Protein AF-A0AAU9UQ43-F1 (afdb_monomer_lite)

Sequence (336 aa):
MCRGVSAARCWRRAAARALAARWARRDDHSLRALTRIVAEDAGTQMDWLTTVLKTDQPLAELVRLYTDLLLSLDPSPTKIVTANFKMCQTAEEGITMLMDLKTDFDEFIDCMRNVIEAPRPNKDEVPLSALRELGRAAGAPLRALLPKYTDLQTTLFLSYLEEPQVKQEDLLEQSRALLAVAERSEGWLSAARGRGERIAGVAVHPFYDPSVEAFTSAVLNLITSHTRRIESQFLSSVSAGRSAGVLSDSFPAALVLEHATAVLLDTLAGQRAWGEEPKPDNPLLDLKTILLDAEMRQVPRTSPPSVAGLRRARDVLKTLARSILRNPIDVQLGKF

Foldseek 3Di:
DDPLVVVLVVVLVVVLVVLLVVQVPDPDNALLVSLVSLLVCLVVQLCCVCPPSVPPASLQSSLVSLLVSQVPHVVHNLVVLVVVLVVDPALVSNLVSLLVLQVSLVSSLVSSVCSQPPDDPDPRDHPQVSLLSSLQSSCVNSLVCLLVLLVSLLVVLVVLCVPVQCVDPQLLSNLVSLLVNLVCVLVSLVVSVVSQCSNQNVLSCLRSVNSVLSSLLVSLVSLVVSLVVLLVVLVVCVVVVHLQAPPHSSQSSLVSSLVSLVSNLVSLVVVPVDDDDDDDPHSSPRSNSNNDDPVSSPDDPDDRPSSVSSVVSSVSSVVSNVCSHCRNVVSVVVVD

Organism: Euphydryas editha (NCBI:txid104508)

pLDDT: mean 86.78, std 10.18, range [41.41, 96.44]

Secondary structure (DSSP, 8-state):
--HHHHHHHHHHHHHHHHHHHHHTT-S---HHHHHHHHHHHHHHHHHIIIIIS--S-HHHHHHHHHHHHHHH-SS-HHHHHHHHHTT--SHHHHHHHHHHHHHHHHHHHHHHHHHHHS--SS-----HHHHHHHHHHHTHHHHHHHHHHHHHHHHHHHHTT--GGGS-SSHHHHHHHHHHHHHHHHHHHHHHHHHHHHHHGGGGHHHHHHHHHHHHHHHHHHHHHHHHHHHHHHHHHHHTT---STTSTHHHHHHHHHHHHHHHHHHHHHGGG--PPPPPSSTTS-HHHHHS-TTGGG---PPPHHHHHHHHHHHHHHHHHHHHHHHHHHHHHTT-

Structure (mmCIF, N/CA/C/O backbone):
data_AF-A0AAU9UQ43-F1
#
_entry.id   AF-A0AAU9UQ43-F1
#
loop_
_atom_site.group_PDB
_atom_site.id
_atom_site.type_symbol
_atom_site.label_atom_id
_atom_site.label_alt_id
_atom_site.label_comp_id
_atom_site.label_asym_id
_atom_site.label_entity_id
_atom_site.label_seq_id
_atom_site.pdbx_PDB_ins_code
_atom_site.Cartn_x
_atom_site.Cartn_y
_atom_site.Cartn_z
_atom_site.occupancy
_atom_site.B_iso_or_equiv
_atom_site.auth_seq_id
_atom_site.auth_comp_id
_atom_site.auth_asym_id
_atom_site.auth_atom_id
_atom_site.pdbx_PDB_model_num
ATOM 1 N N . MET A 1 1 ? 42.344 -5.081 -27.384 1.00 41.41 1 MET A N 1
ATOM 2 C CA . MET A 1 1 ? 41.433 -3.926 -27.203 1.00 41.41 1 MET A CA 1
ATOM 3 C C . MET A 1 1 ? 40.445 -3.902 -28.366 1.00 41.41 1 MET A C 1
ATOM 5 O O . MET A 1 1 ? 40.834 -3.576 -29.480 1.00 41.41 1 MET A O 1
ATOM 9 N N . CYS A 1 2 ? 39.209 -4.355 -28.149 1.00 47.62 2 CYS A N 1
ATOM 10 C CA . CYS A 1 2 ? 38.242 -4.605 -29.224 1.00 47.62 2 CYS A CA 1
ATOM 11 C C . CYS A 1 2 ? 37.572 -3.307 -29.703 1.00 47.62 2 CYS A C 1
ATOM 13 O O . CYS A 1 2 ? 36.888 -2.638 -28.929 1.00 47.62 2 CYS A O 1
ATOM 15 N N . ARG A 1 3 ? 37.726 -2.970 -30.992 1.00 55.78 3 ARG A N 1
ATOM 16 C CA . ARG A 1 3 ? 37.118 -1.786 -31.636 1.00 55.78 3 ARG A CA 1
ATOM 17 C C . ARG A 1 3 ? 35.582 -1.742 -31.498 1.00 55.78 3 ARG A C 1
ATOM 19 O O . ARG A 1 3 ? 35.022 -0.654 -31.397 1.00 55.78 3 ARG A O 1
ATOM 26 N N . GLY A 1 4 ? 34.923 -2.901 -31.392 1.00 61.25 4 GLY A N 1
ATOM 27 C CA . GLY A 1 4 ? 33.470 -3.015 -31.193 1.00 61.25 4 GLY A CA 1
ATOM 28 C C . GLY A 1 4 ? 32.958 -2.422 -29.872 1.00 61.25 4 GLY A C 1
ATOM 29 O O . GLY A 1 4 ? 31.923 -1.764 -29.858 1.00 61.25 4 GLY A O 1
ATOM 30 N N . VAL A 1 5 ? 33.727 -2.529 -28.780 1.00 68.12 5 VAL A N 1
ATOM 31 C CA . VAL A 1 5 ? 33.333 -1.981 -27.463 1.00 68.12 5 VAL A CA 1
ATOM 32 C C . VAL A 1 5 ? 33.282 -0.451 -27.491 1.00 68.12 5 VAL A C 1
ATOM 34 O O . VAL A 1 5 ? 32.435 0.169 -26.847 1.00 68.12 5 VAL A O 1
ATOM 37 N N . SER A 1 6 ? 34.174 0.177 -28.263 1.00 76.06 6 SER A N 1
ATOM 38 C CA . SER A 1 6 ? 34.178 1.632 -28.417 1.00 76.06 6 SER A CA 1
ATOM 39 C C . SER A 1 6 ? 33.011 2.120 -29.278 1.00 76.06 6 SER A C 1
ATOM 41 O O . SER A 1 6 ? 32.422 3.150 -28.954 1.00 76.06 6 SER A O 1
ATOM 43 N N . ALA A 1 7 ? 32.663 1.394 -30.345 1.00 80.50 7 ALA A N 1
ATOM 44 C CA . ALA A 1 7 ? 31.542 1.735 -31.220 1.00 80.50 7 ALA A CA 1
ATOM 45 C C . ALA A 1 7 ? 30.186 1.592 -30.506 1.00 80.50 7 ALA A C 1
ATOM 47 O O . ALA A 1 7 ? 29.386 2.528 -30.539 1.00 80.50 7 ALA A O 1
ATOM 48 N N . ALA A 1 8 ? 29.970 0.492 -29.775 1.00 81.38 8 ALA A N 1
ATOM 49 C CA . ALA A 1 8 ? 28.756 0.274 -28.983 1.00 81.38 8 ALA A CA 1
ATOM 50 C C . ALA A 1 8 ? 28.558 1.363 -27.913 1.00 81.38 8 ALA A C 1
ATOM 52 O O . ALA A 1 8 ? 27.465 1.901 -27.750 1.00 81.38 8 ALA A O 1
ATOM 53 N N . ARG A 1 9 ? 29.637 1.781 -27.236 1.00 83.38 9 ARG A N 1
ATOM 54 C CA . ARG A 1 9 ? 29.584 2.876 -26.253 1.00 83.38 9 ARG A CA 1
ATOM 55 C C . ARG A 1 9 ? 29.213 4.219 -26.889 1.00 83.38 9 ARG A C 1
ATOM 57 O O . ARG A 1 9 ? 28.442 4.977 -26.301 1.00 83.38 9 ARG A O 1
ATOM 64 N N . CYS A 1 10 ? 29.767 4.538 -28.059 1.00 85.88 10 CYS A N 1
ATOM 65 C CA . CYS A 1 10 ? 29.429 5.763 -28.787 1.00 85.88 10 CYS A CA 1
ATOM 66 C C . CYS A 1 10 ? 27.970 5.756 -29.250 1.00 85.88 10 CYS A C 1
ATOM 68 O O . CYS A 1 10 ? 27.270 6.748 -29.047 1.00 85.88 10 CYS A O 1
ATOM 70 N N . TRP A 1 11 ? 27.503 4.628 -29.792 1.00 91.50 11 TRP A N 1
ATOM 71 C CA . TRP A 1 11 ? 26.102 4.430 -30.151 1.00 91.50 11 TRP A CA 1
ATOM 72 C C . TRP A 1 11 ? 25.180 4.633 -28.955 1.00 91.50 11 TRP A C 1
ATOM 74 O O . TRP A 1 11 ? 24.261 5.441 -29.039 1.00 91.50 11 TRP A O 1
ATOM 84 N N . ARG A 1 12 ? 25.474 3.998 -27.814 1.00 88.19 12 ARG A N 1
ATOM 85 C CA . ARG A 1 12 ? 24.635 4.097 -26.616 1.00 88.19 12 ARG A CA 1
ATOM 86 C C . ARG A 1 12 ? 24.477 5.541 -26.150 1.00 88.19 12 ARG A C 1
ATOM 88 O O . ARG A 1 12 ? 23.371 5.984 -25.877 1.00 88.19 12 ARG A O 1
ATOM 95 N N . ARG A 1 13 ? 25.570 6.313 -26.126 1.00 86.94 13 ARG A N 1
ATOM 96 C CA . ARG A 1 13 ? 25.521 7.746 -25.779 1.00 86.94 13 ARG A CA 1
ATOM 97 C C . ARG A 1 13 ? 24.700 8.559 -26.779 1.00 86.94 13 ARG A C 1
ATOM 99 O O . ARG A 1 13 ? 23.993 9.473 -26.367 1.00 86.94 13 ARG A O 1
ATOM 106 N N . ALA A 1 14 ? 24.825 8.275 -28.074 1.00 88.31 14 ALA A N 1
ATOM 107 C CA . ALA A 1 14 ? 24.076 8.977 -29.112 1.00 88.31 14 ALA A CA 1
ATOM 108 C C . ALA A 1 14 ? 22.576 8.652 -29.036 1.00 88.31 14 ALA A C 1
ATOM 110 O O . ALA A 1 14 ? 21.758 9.570 -29.016 1.00 88.31 14 ALA A O 1
ATOM 111 N N . ALA A 1 15 ? 22.230 7.369 -28.907 1.00 89.88 15 ALA A N 1
ATOM 112 C CA . ALA A 1 15 ? 20.861 6.896 -28.742 1.00 89.88 15 ALA A CA 1
ATOM 113 C C . ALA A 1 15 ? 20.226 7.457 -27.459 1.00 89.88 15 ALA A C 1
ATOM 115 O O . ALA A 1 15 ? 19.148 8.040 -27.521 1.00 89.88 15 ALA A O 1
ATOM 116 N N . ALA A 1 16 ? 20.928 7.395 -26.321 1.00 89.12 16 ALA A N 1
ATOM 117 C CA . ALA A 1 16 ? 20.446 7.954 -25.057 1.00 89.12 16 ALA A CA 1
ATOM 118 C C . ALA A 1 16 ? 20.186 9.462 -25.164 1.00 89.12 16 ALA A C 1
ATOM 120 O O . ALA A 1 16 ? 19.147 9.938 -24.720 1.00 89.12 16 ALA A O 1
ATOM 121 N N . ARG A 1 17 ? 21.083 10.222 -25.810 1.00 89.19 17 ARG A N 1
ATOM 122 C CA . ARG A 1 17 ? 20.880 11.663 -26.046 1.00 89.19 17 ARG A CA 1
ATOM 123 C C . ARG A 1 17 ? 19.684 11.949 -26.946 1.00 89.19 17 ARG A C 1
ATOM 125 O O . ARG A 1 17 ? 18.957 12.898 -26.676 1.00 89.19 17 ARG A O 1
ATOM 132 N N . ALA A 1 18 ? 19.477 11.160 -27.998 1.00 90.38 18 ALA A N 1
ATOM 133 C CA . ALA A 1 18 ? 18.327 11.323 -28.883 1.00 90.38 18 ALA A CA 1
ATOM 134 C C . ALA A 1 18 ? 17.009 11.072 -28.133 1.00 90.38 18 ALA A C 1
ATOM 136 O O . ALA A 1 18 ? 16.095 11.895 -28.208 1.00 90.38 18 ALA A O 1
ATOM 137 N N . LEU A 1 19 ? 16.944 9.991 -27.350 1.00 92.19 19 LEU A N 1
ATOM 138 C CA . LEU A 1 19 ? 15.793 9.655 -26.509 1.00 92.19 19 LEU A CA 1
ATOM 139 C C . LEU A 1 19 ? 15.553 10.723 -25.428 1.00 92.19 19 LEU A C 1
ATOM 141 O O . LEU A 1 19 ? 14.429 11.193 -25.275 1.00 92.19 19 LEU A O 1
ATOM 145 N N . ALA A 1 20 ? 16.602 11.187 -24.745 1.00 89.94 20 ALA A N 1
ATOM 146 C CA . ALA A 1 20 ? 16.509 12.250 -23.742 1.00 89.94 20 ALA A CA 1
ATOM 147 C C . ALA A 1 20 ? 16.058 13.593 -24.349 1.00 89.94 20 ALA A C 1
ATOM 149 O O . ALA A 1 20 ? 15.251 14.304 -23.760 1.00 89.94 20 ALA A O 1
ATOM 150 N N . ALA A 1 21 ? 16.510 13.932 -25.559 1.00 89.88 21 ALA A N 1
ATOM 151 C CA . ALA A 1 21 ? 16.052 15.130 -26.264 1.00 89.88 21 ALA A CA 1
ATOM 152 C C . ALA A 1 21 ? 14.596 15.015 -26.748 1.00 89.88 21 ALA A C 1
ATOM 154 O O . ALA A 1 21 ? 13.918 16.028 -26.916 1.00 89.88 21 ALA A O 1
ATOM 155 N N . ARG A 1 22 ? 14.101 13.801 -27.023 1.00 90.62 22 ARG A N 1
ATOM 156 C CA . ARG A 1 22 ? 12.670 13.559 -27.277 1.00 90.62 22 ARG A CA 1
ATOM 157 C C . ARG A 1 22 ? 11.862 13.710 -25.990 1.00 90.62 22 ARG A C 1
ATOM 159 O O . ARG A 1 22 ? 10.832 14.368 -26.028 1.00 90.62 22 ARG A O 1
ATOM 166 N N . TRP A 1 23 ? 12.358 13.169 -24.878 1.00 89.69 23 TRP A N 1
ATOM 167 C CA . TRP A 1 23 ? 11.763 13.327 -23.549 1.00 89.69 23 TRP A CA 1
ATOM 168 C C . TRP A 1 23 ? 11.606 14.799 -23.163 1.00 89.69 23 TRP A C 1
ATOM 170 O O . TRP A 1 23 ? 10.491 15.240 -22.928 1.00 89.69 23 TRP A O 1
ATOM 180 N N . ALA A 1 24 ? 12.689 15.578 -23.220 1.00 87.88 24 ALA A N 1
ATOM 181 C CA . ALA A 1 24 ? 12.692 16.989 -22.826 1.00 87.88 24 ALA A CA 1
ATOM 182 C C . ALA A 1 24 ? 11.786 17.898 -23.682 1.00 87.88 24 ALA A C 1
ATOM 184 O O . ALA A 1 24 ? 11.512 19.030 -23.297 1.00 87.88 24 ALA A O 1
ATOM 185 N N . ARG A 1 25 ? 11.358 17.437 -24.865 1.00 88.38 25 ARG A N 1
ATOM 186 C CA . ARG A 1 25 ? 10.455 18.173 -25.765 1.00 88.38 25 ARG A CA 1
ATOM 187 C C . ARG A 1 25 ? 8.984 17.808 -25.583 1.00 88.38 25 ARG A C 1
ATOM 189 O O . ARG A 1 25 ? 8.153 18.383 -26.278 1.00 88.38 25 ARG A O 1
ATOM 196 N N . ARG A 1 26 ? 8.654 16.831 -24.734 1.00 85.38 26 ARG A N 1
ATOM 197 C CA . ARG A 1 26 ? 7.258 16.461 -24.488 1.00 85.38 26 ARG A CA 1
ATOM 198 C C . ARG A 1 26 ? 6.601 17.428 -23.517 1.00 85.38 26 ARG A C 1
ATOM 200 O O . ARG A 1 26 ? 7.237 17.923 -22.599 1.00 85.38 26 ARG A O 1
ATOM 207 N N . ASP A 1 27 ? 5.296 17.597 -23.681 1.00 80.81 27 ASP A N 1
ATOM 208 C CA . ASP A 1 27 ? 4.474 18.332 -22.719 1.00 80.81 27 ASP A CA 1
ATOM 209 C C . ASP A 1 27 ? 4.124 17.461 -21.496 1.00 80.81 27 ASP A C 1
ATOM 211 O O . ASP A 1 27 ? 4.077 17.952 -20.371 1.00 80.81 27 ASP A O 1
ATOM 215 N N . ASP A 1 28 ? 3.948 16.148 -21.702 1.00 83.38 28 ASP A N 1
ATOM 216 C CA . ASP A 1 28 ? 3.692 15.161 -20.642 1.00 83.38 28 ASP A CA 1
ATOM 217 C C . ASP A 1 28 ? 4.927 14.298 -20.353 1.00 83.38 28 ASP A C 1
ATOM 219 O O . ASP A 1 28 ? 5.482 13.656 -21.253 1.00 83.38 28 ASP A O 1
ATOM 223 N N . HIS A 1 29 ? 5.304 14.257 -19.075 1.00 83.75 29 HIS A N 1
ATOM 224 C CA . HIS A 1 29 ? 6.481 13.571 -18.559 1.00 83.75 29 HIS A CA 1
ATOM 225 C C . HIS A 1 29 ? 6.084 12.439 -17.592 1.00 83.75 29 HIS A C 1
ATOM 227 O O . HIS A 1 29 ? 6.420 12.450 -16.406 1.00 83.75 29 HIS A O 1
ATOM 233 N N . SER A 1 30 ? 5.374 11.441 -18.120 1.00 85.62 30 SER A N 1
ATOM 234 C CA . SER A 1 30 ? 4.978 10.208 -17.425 1.00 85.62 30 SER A CA 1
ATOM 235 C C . SER A 1 30 ? 5.854 9.009 -17.821 1.00 85.62 30 SER A C 1
ATOM 237 O O . SER A 1 30 ? 6.461 8.983 -18.897 1.00 85.62 30 SER A O 1
ATOM 239 N N . LEU A 1 31 ? 5.914 7.971 -16.977 1.00 85.88 31 LEU A N 1
ATOM 240 C CA . LEU A 1 31 ? 6.617 6.730 -17.335 1.00 85.88 31 LEU A CA 1
ATOM 241 C C . LEU A 1 31 ? 5.927 6.031 -18.523 1.00 85.88 31 LEU A C 1
ATOM 243 O O . LEU A 1 31 ? 6.602 5.488 -19.400 1.00 85.88 31 LEU A O 1
ATOM 247 N N . ARG A 1 32 ? 4.601 6.161 -18.646 1.00 88.50 32 ARG A N 1
ATOM 248 C CA . ARG A 1 32 ? 3.852 5.768 -19.849 1.00 88.50 32 ARG A CA 1
ATOM 249 C C . ARG A 1 32 ? 4.330 6.501 -21.107 1.00 88.50 32 ARG A C 1
ATOM 251 O O . ARG A 1 32 ? 4.544 5.877 -22.148 1.00 88.50 32 ARG A O 1
ATOM 258 N N . ALA A 1 33 ? 4.534 7.818 -21.039 1.00 88.81 33 ALA A N 1
ATOM 259 C CA . ALA A 1 33 ? 5.054 8.590 -22.168 1.00 88.81 33 ALA A CA 1
ATOM 260 C C . ALA A 1 33 ? 6.459 8.127 -22.590 1.00 88.81 33 ALA A C 1
ATOM 262 O O . ALA A 1 33 ? 6.734 8.041 -23.791 1.00 88.81 33 ALA A O 1
ATOM 263 N N . LEU A 1 34 ? 7.318 7.789 -21.622 1.00 89.56 34 LEU A N 1
ATOM 264 C CA . LEU A 1 34 ? 8.642 7.223 -21.881 1.00 89.56 34 LEU A CA 1
ATOM 265 C C . LEU A 1 34 ? 8.558 5.830 -22.517 1.00 89.56 34 LEU A C 1
ATOM 267 O O . LEU A 1 34 ? 9.283 5.555 -23.471 1.00 89.56 34 LEU A O 1
ATOM 271 N N . THR A 1 35 ? 7.644 4.983 -22.039 1.00 91.62 35 THR A N 1
ATOM 272 C CA . THR A 1 35 ? 7.401 3.637 -22.582 1.00 91.62 35 THR A CA 1
ATOM 273 C C . THR A 1 35 ? 7.106 3.691 -24.078 1.00 91.62 35 THR A C 1
ATOM 275 O O . THR A 1 35 ? 7.684 2.927 -24.843 1.00 91.62 35 THR A O 1
ATOM 278 N N . ARG A 1 36 ? 6.287 4.652 -24.527 1.00 90.94 36 ARG A N 1
ATOM 279 C CA . ARG A 1 36 ? 5.993 4.843 -25.960 1.00 90.94 36 ARG A CA 1
ATOM 280 C C . ARG A 1 36 ? 7.231 5.220 -26.774 1.00 90.94 36 ARG A C 1
ATOM 282 O O . ARG A 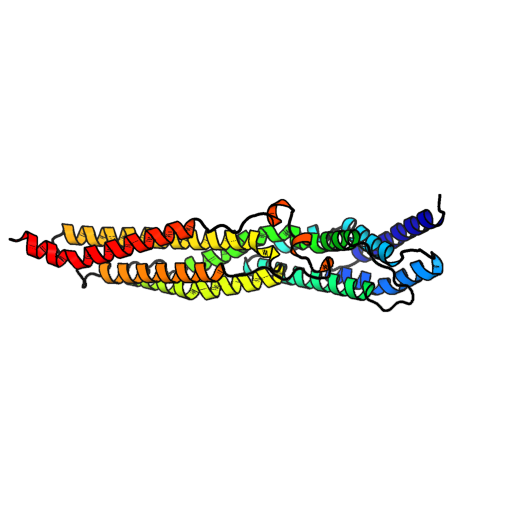1 36 ? 7.456 4.637 -27.827 1.00 90.94 36 ARG A O 1
ATOM 289 N N . ILE A 1 37 ? 8.051 6.148 -26.270 1.00 90.62 37 ILE A N 1
ATOM 290 C CA . ILE A 1 37 ? 9.303 6.553 -26.935 1.00 90.62 37 ILE A CA 1
ATOM 291 C C . ILE A 1 37 ? 10.232 5.341 -27.101 1.00 90.62 37 ILE A C 1
ATOM 293 O O . ILE A 1 37 ? 10.811 5.141 -28.166 1.00 90.62 37 ILE A O 1
ATOM 297 N N . VAL A 1 38 ? 10.373 4.540 -26.043 1.00 91.06 38 VAL A N 1
ATOM 298 C CA . VAL A 1 38 ? 11.224 3.346 -26.038 1.00 91.06 38 VAL A CA 1
ATOM 299 C C . VAL A 1 38 ? 10.683 2.274 -26.988 1.00 91.06 38 VAL A C 1
ATOM 301 O O . VAL A 1 38 ? 11.449 1.726 -27.776 1.00 91.06 38 VAL A O 1
ATOM 304 N N . ALA A 1 39 ? 9.375 2.012 -26.962 1.00 90.00 39 ALA A N 1
ATOM 305 C CA . ALA A 1 39 ? 8.729 1.010 -27.805 1.00 90.00 39 ALA A CA 1
ATOM 306 C C . ALA A 1 39 ? 8.881 1.304 -29.307 1.00 90.00 39 ALA A C 1
ATOM 308 O O . ALA A 1 39 ? 9.156 0.390 -30.083 1.00 90.00 39 ALA A O 1
ATOM 309 N N . GLU A 1 40 ? 8.740 2.570 -29.714 1.00 90.56 40 GLU A N 1
ATOM 310 C CA . GLU A 1 40 ? 8.899 2.999 -31.111 1.00 90.56 40 GLU A CA 1
ATOM 311 C C . GLU A 1 40 ? 10.320 2.751 -31.642 1.00 90.56 40 GLU A C 1
ATOM 313 O O . GLU A 1 40 ? 10.497 2.330 -32.786 1.00 90.56 40 GLU A O 1
ATOM 318 N N . ASP A 1 41 ? 11.338 2.972 -30.806 1.00 89.31 41 ASP A N 1
ATOM 319 C CA . ASP A 1 41 ? 12.737 2.893 -31.230 1.00 89.31 41 ASP A CA 1
ATOM 320 C C . ASP A 1 41 ? 13.358 1.500 -31.012 1.00 89.31 41 ASP A C 1
ATOM 322 O O . ASP A 1 41 ? 14.416 1.214 -31.578 1.00 89.31 41 ASP A O 1
ATOM 326 N N . ALA A 1 42 ? 12.721 0.618 -30.231 1.00 89.12 42 ALA A N 1
ATOM 327 C CA . ALA A 1 42 ? 13.279 -0.676 -29.831 1.00 89.12 42 ALA A CA 1
ATOM 328 C C . ALA A 1 42 ? 13.646 -1.581 -31.018 1.00 89.12 42 ALA A C 1
ATOM 330 O O . ALA A 1 42 ? 14.746 -2.136 -31.044 1.00 89.12 42 ALA A O 1
ATOM 331 N N . GLY A 1 43 ? 12.768 -1.697 -32.021 1.00 87.31 43 GLY A N 1
ATOM 332 C CA . GLY A 1 43 ? 13.031 -2.501 -33.223 1.00 87.31 43 GLY A CA 1
ATOM 333 C C . GLY A 1 43 ? 14.242 -1.982 -34.001 1.00 87.31 43 GLY A C 1
ATOM 334 O O . GLY A 1 43 ? 15.213 -2.704 -34.214 1.00 87.31 43 GLY A O 1
ATOM 335 N N . THR A 1 44 ? 14.241 -0.685 -34.311 1.00 90.06 44 THR A N 1
ATOM 336 C CA . THR A 1 44 ? 15.335 -0.020 -35.035 1.00 90.06 44 THR A CA 1
ATOM 337 C C . THR A 1 44 ? 16.669 -0.120 -34.287 1.00 90.06 44 THR A C 1
ATOM 339 O O . THR A 1 44 ? 17.719 -0.333 -34.892 1.00 90.06 44 THR A O 1
ATOM 342 N N . GLN A 1 45 ? 16.654 0.023 -32.959 1.00 91.50 45 GLN A N 1
ATOM 343 C CA . GLN A 1 45 ? 17.850 -0.090 -32.122 1.00 91.50 45 GLN A CA 1
ATOM 344 C C . GLN A 1 45 ? 18.399 -1.521 -32.100 1.00 91.50 45 GLN A C 1
ATOM 346 O O . GLN A 1 45 ? 19.614 -1.707 -32.203 1.00 91.50 45 GLN A O 1
ATOM 351 N N . MET A 1 46 ? 17.520 -2.523 -32.029 1.00 89.19 46 MET A N 1
ATOM 352 C CA . MET A 1 46 ? 17.896 -3.933 -32.134 1.00 89.19 46 MET A CA 1
ATOM 353 C C . MET A 1 46 ? 18.497 -4.272 -33.500 1.00 89.19 46 MET A C 1
ATOM 355 O O . MET A 1 46 ? 19.532 -4.943 -33.563 1.00 89.19 46 MET A O 1
ATOM 359 N N . ASP A 1 47 ? 17.907 -3.773 -34.585 1.00 88.75 47 ASP A N 1
ATOM 360 C CA . ASP A 1 47 ? 18.429 -3.966 -35.939 1.00 88.75 47 ASP A CA 1
ATOM 361 C C . ASP A 1 47 ? 19.820 -3.345 -36.081 1.00 88.75 47 ASP A C 1
ATOM 363 O O . ASP A 1 47 ? 20.738 -3.970 -36.613 1.00 88.75 47 ASP A O 1
ATOM 367 N N . TRP A 1 48 ? 20.035 -2.146 -35.537 1.00 89.69 48 TRP A N 1
ATOM 368 C CA . TRP A 1 48 ? 21.339 -1.485 -35.584 1.00 89.69 48 TRP A CA 1
ATOM 369 C C . TRP A 1 48 ? 22.412 -2.255 -34.798 1.00 89.69 48 TRP A C 1
ATOM 371 O O . TRP A 1 48 ? 23.540 -2.430 -35.268 1.00 89.69 48 TRP A O 1
ATOM 381 N N . LEU A 1 49 ? 22.061 -2.762 -33.614 1.00 88.62 49 LEU A N 1
ATOM 382 C CA . LEU A 1 49 ? 22.970 -3.541 -32.771 1.00 88.62 49 LEU A CA 1
ATOM 383 C C . LEU A 1 49 ? 23.374 -4.875 -33.411 1.00 88.62 49 LEU A C 1
ATOM 385 O O . LEU A 1 49 ? 24.534 -5.282 -33.290 1.00 88.62 49 LEU A O 1
ATOM 389 N N . THR A 1 50 ? 22.438 -5.532 -34.096 1.00 87.50 50 THR A N 1
ATOM 390 C CA . THR A 1 50 ? 22.638 -6.844 -34.729 1.00 87.50 50 THR A CA 1
ATOM 391 C C . THR A 1 50 ? 23.306 -6.741 -36.100 1.00 87.50 50 THR A C 1
ATOM 393 O O . THR A 1 50 ? 24.256 -7.473 -36.372 1.00 87.50 50 THR A O 1
ATOM 396 N N . THR A 1 51 ? 22.858 -5.825 -36.962 1.00 87.50 51 THR A N 1
ATOM 397 C CA . THR A 1 51 ? 23.293 -5.764 -38.367 1.00 87.50 51 THR A CA 1
ATOM 398 C C . THR A 1 51 ? 24.476 -4.826 -38.594 1.00 87.50 51 THR A C 1
ATOM 400 O O . THR A 1 51 ? 25.398 -5.173 -39.338 1.00 87.50 51 THR A O 1
ATOM 403 N N . VAL A 1 52 ? 24.487 -3.660 -37.936 1.00 87.38 52 VAL A N 1
ATOM 404 C CA . VAL A 1 52 ? 25.498 -2.611 -38.153 1.00 87.38 52 VAL A CA 1
ATOM 405 C C . VAL A 1 52 ? 26.677 -2.795 -37.208 1.00 87.38 52 VAL A C 1
ATOM 407 O O . VAL A 1 52 ? 27.819 -2.915 -37.652 1.00 87.38 52 VAL A O 1
ATOM 410 N N . LEU A 1 53 ? 26.407 -2.844 -35.902 1.00 85.88 53 LEU A N 1
ATOM 411 C CA . LEU A 1 53 ? 27.451 -3.002 -34.889 1.00 85.88 53 LEU A CA 1
ATOM 412 C C . LEU A 1 53 ? 27.920 -4.445 -34.726 1.00 85.88 53 LEU A C 1
ATOM 414 O O . LEU A 1 53 ? 29.033 -4.647 -34.243 1.00 85.88 53 LEU A O 1
ATOM 418 N N . LYS A 1 54 ? 27.088 -5.420 -35.126 1.00 85.88 54 LYS A N 1
ATOM 419 C CA . LYS A 1 54 ? 27.348 -6.861 -34.982 1.00 85.88 54 LYS A CA 1
ATOM 420 C C . LYS A 1 54 ? 27.810 -7.199 -33.566 1.00 85.88 54 LYS A C 1
ATOM 422 O O . LYS A 1 54 ? 28.855 -7.811 -33.363 1.00 85.88 54 LYS A O 1
ATOM 427 N N . THR A 1 55 ? 27.058 -6.700 -32.590 1.00 84.75 55 THR A N 1
ATOM 428 C CA . THR A 1 55 ? 27.373 -6.898 -31.176 1.00 84.75 55 THR A CA 1
ATOM 429 C C . THR A 1 55 ? 27.058 -8.335 -30.780 1.00 84.75 55 THR A C 1
ATOM 431 O O . THR A 1 55 ? 26.038 -8.867 -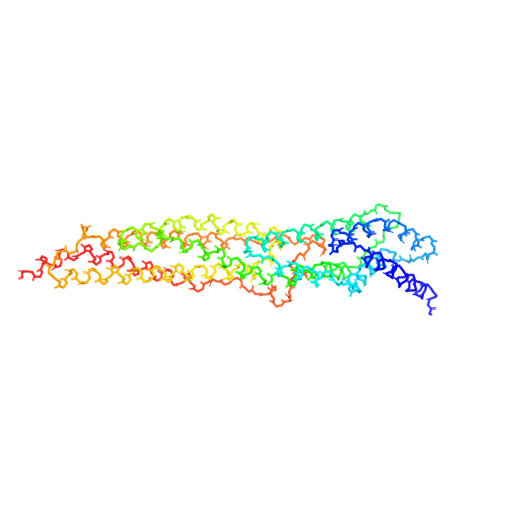31.206 1.00 84.75 55 THR A O 1
ATOM 434 N N . ASP A 1 56 ? 27.895 -8.937 -29.935 1.00 83.56 56 ASP A N 1
ATOM 435 C CA . ASP A 1 56 ? 27.691 -10.315 -29.468 1.00 83.56 56 ASP A CA 1
ATOM 436 C C . ASP A 1 56 ? 26.475 -10.448 -28.529 1.00 83.56 56 ASP A C 1
ATOM 438 O O . ASP A 1 56 ? 25.830 -11.490 -28.504 1.00 83.56 56 ASP A O 1
ATOM 442 N N . GLN A 1 57 ? 26.153 -9.383 -27.781 1.00 86.50 57 GLN A N 1
ATOM 443 C CA . GLN A 1 57 ? 25.034 -9.308 -26.825 1.00 86.50 57 GLN A CA 1
ATOM 444 C C . GLN A 1 57 ? 24.154 -8.066 -27.071 1.00 86.50 57 GLN A C 1
ATOM 446 O O . GLN A 1 57 ? 24.188 -7.107 -26.286 1.00 86.50 57 GLN A O 1
ATOM 451 N N . PRO A 1 58 ? 23.409 -8.008 -28.188 1.00 87.62 58 PRO A N 1
ATOM 452 C CA . PRO A 1 58 ? 22.567 -6.862 -28.521 1.00 87.62 58 PRO A CA 1
ATOM 453 C C . PRO A 1 58 ? 21.491 -6.581 -27.457 1.00 87.62 58 PRO A C 1
ATOM 455 O O . PRO A 1 58 ? 21.250 -5.420 -27.134 1.00 87.62 58 PRO A O 1
ATOM 458 N N . LEU A 1 59 ? 20.884 -7.602 -26.845 1.00 88.94 59 LEU A N 1
ATOM 459 C CA . LEU A 1 59 ? 19.854 -7.393 -25.824 1.00 88.94 59 LEU A CA 1
ATOM 460 C C . LEU A 1 59 ? 20.414 -6.775 -24.544 1.00 88.94 59 LEU A C 1
ATOM 462 O O . LEU A 1 59 ? 19.811 -5.863 -23.978 1.00 88.94 59 LEU A O 1
ATOM 466 N N . ALA A 1 60 ? 21.583 -7.235 -24.095 1.00 89.12 60 ALA A N 1
ATOM 467 C CA . ALA A 1 60 ? 22.229 -6.670 -22.916 1.00 89.12 60 ALA A CA 1
ATOM 468 C C . ALA A 1 60 ? 22.606 -5.192 -23.132 1.00 89.12 60 ALA A C 1
ATOM 470 O O . ALA A 1 60 ? 22.493 -4.379 -22.214 1.00 89.12 60 ALA A O 1
ATOM 471 N N . GLU A 1 61 ? 23.023 -4.826 -24.346 1.00 89.62 61 GLU A N 1
ATOM 472 C CA . GLU A 1 61 ? 23.321 -3.440 -24.713 1.00 89.62 61 GLU A CA 1
ATOM 473 C C . GLU A 1 61 ? 22.074 -2.555 -24.792 1.00 89.62 61 GLU A C 1
ATOM 475 O O . GLU A 1 61 ? 22.124 -1.403 -24.354 1.00 89.62 61 GLU A O 1
ATOM 480 N N . LEU A 1 62 ? 20.950 -3.094 -25.271 1.00 91.75 62 LEU A N 1
ATOM 481 C CA . LEU A 1 62 ? 19.669 -2.392 -25.276 1.00 91.75 62 LEU A CA 1
ATOM 482 C C . LEU A 1 62 ? 19.141 -2.153 -23.854 1.00 91.75 62 LEU A C 1
ATOM 484 O O . LEU A 1 62 ? 18.754 -1.039 -23.509 1.00 91.75 62 LEU A O 1
ATOM 488 N N . VAL A 1 63 ? 19.188 -3.173 -22.994 1.00 92.19 63 VAL A N 1
ATOM 489 C CA . VAL A 1 63 ? 18.789 -3.042 -21.583 1.00 92.19 63 VAL A CA 1
ATOM 490 C C . VAL A 1 63 ? 19.653 -1.997 -20.877 1.00 92.19 63 VAL A C 1
ATOM 492 O O . VAL A 1 63 ? 19.121 -1.125 -20.197 1.00 92.19 63 VAL A O 1
ATOM 495 N N . ARG A 1 64 ? 20.976 -2.009 -21.099 1.00 91.38 64 ARG A N 1
ATOM 496 C CA . ARG A 1 64 ? 21.878 -0.968 -20.577 1.00 91.38 64 ARG A CA 1
ATOM 497 C C . ARG A 1 64 ? 21.522 0.424 -21.088 1.00 91.38 64 ARG A C 1
ATOM 499 O O . ARG A 1 64 ? 21.552 1.359 -20.300 1.00 91.38 64 ARG A O 1
ATOM 506 N N . LEU A 1 65 ? 21.182 0.571 -22.372 1.00 93.38 65 LEU A N 1
ATOM 507 C CA . LEU A 1 65 ? 20.754 1.853 -22.938 1.00 93.38 65 LEU A CA 1
ATOM 508 C C . LEU A 1 65 ? 19.550 2.424 -22.180 1.00 93.38 65 LEU A C 1
ATOM 510 O O . LEU A 1 65 ? 19.571 3.597 -21.817 1.00 93.38 65 LEU A O 1
ATOM 514 N N . TYR A 1 66 ? 18.515 1.619 -21.942 1.00 94.19 66 TYR A N 1
ATOM 515 C CA . TYR A 1 66 ? 17.300 2.101 -21.281 1.00 94.19 66 TYR A CA 1
ATOM 516 C C . TYR A 1 66 ? 17.485 2.333 -19.785 1.00 94.19 66 TYR A C 1
ATOM 518 O O . TYR A 1 66 ? 16.945 3.305 -19.258 1.00 94.19 66 TYR A O 1
ATOM 526 N N . THR A 1 67 ? 18.305 1.521 -19.116 1.00 93.38 67 THR A N 1
ATOM 527 C CA . THR A 1 67 ? 18.725 1.797 -17.738 1.00 93.38 67 THR A CA 1
ATOM 528 C C . THR A 1 67 ? 19.492 3.121 -17.658 1.00 93.38 67 THR A C 1
ATOM 530 O O . THR A 1 67 ? 19.133 3.986 -16.862 1.00 93.38 67 THR A O 1
ATOM 533 N N . ASP A 1 68 ? 20.497 3.327 -18.518 1.00 91.75 68 ASP A N 1
ATOM 534 C CA . ASP A 1 68 ? 21.286 4.567 -18.576 1.00 91.75 68 ASP A CA 1
ATOM 535 C C . ASP A 1 68 ? 20.393 5.780 -18.893 1.00 91.75 68 ASP A C 1
ATOM 537 O O . ASP A 1 68 ? 20.565 6.855 -18.312 1.00 91.75 68 ASP A O 1
ATOM 541 N N . LEU A 1 69 ? 19.415 5.616 -19.791 1.00 93.31 69 LEU A N 1
ATOM 542 C CA . LEU A 1 69 ? 18.432 6.646 -20.115 1.00 93.31 69 LEU A CA 1
ATOM 543 C C . LEU A 1 69 ? 17.631 7.036 -18.873 1.00 93.31 69 LEU A C 1
ATOM 545 O O . LEU A 1 69 ? 17.679 8.198 -18.487 1.00 93.31 69 LEU A O 1
ATOM 549 N N . LEU A 1 70 ? 16.957 6.082 -18.220 1.00 92.19 70 LEU A N 1
ATOM 550 C CA . LEU A 1 70 ? 16.138 6.324 -17.023 1.00 92.19 70 LEU A CA 1
ATOM 551 C C . LEU A 1 70 ? 16.907 7.072 -15.925 1.00 92.19 70 LEU A C 1
ATOM 553 O O . LEU A 1 70 ? 16.357 7.968 -15.286 1.00 92.19 70 LEU A O 1
ATOM 557 N N . LEU A 1 71 ? 18.183 6.730 -15.735 1.00 90.88 71 LEU A N 1
ATOM 558 C CA . LEU A 1 71 ? 19.055 7.350 -14.735 1.00 90.88 71 LEU A CA 1
ATOM 559 C C . LEU A 1 71 ? 19.550 8.753 -15.125 1.00 90.88 71 LEU A C 1
ATOM 561 O O . LEU A 1 71 ? 20.004 9.493 -14.253 1.00 90.88 71 LEU A O 1
ATOM 565 N N . SER A 1 72 ? 19.485 9.124 -16.407 1.00 91.06 72 SER A N 1
ATOM 566 C CA . SER A 1 72 ? 20.024 10.385 -16.937 1.00 91.06 72 SER A CA 1
ATOM 567 C C . SER A 1 72 ? 18.968 11.386 -17.412 1.00 91.06 72 SER A C 1
ATOM 569 O O . SER A 1 72 ? 19.334 12.495 -17.804 1.00 91.06 72 SER A O 1
ATOM 571 N N . LEU A 1 73 ? 17.677 11.034 -17.372 1.00 91.19 73 LEU A N 1
ATOM 572 C CA . LEU A 1 73 ? 16.590 11.946 -17.738 1.00 91.19 73 LEU A CA 1
ATOM 573 C C . LEU A 1 73 ? 16.572 13.194 -16.843 1.00 91.19 73 LEU A C 1
ATOM 575 O O . LEU A 1 73 ? 16.598 13.096 -15.613 1.00 91.19 73 LEU A O 1
ATOM 579 N N . ASP A 1 74 ? 16.443 14.359 -17.476 1.00 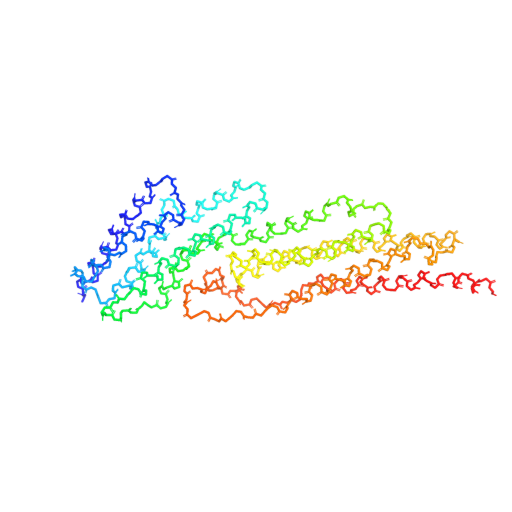86.44 74 ASP A N 1
ATOM 580 C CA . ASP A 1 74 ? 16.216 15.644 -16.817 1.00 86.44 74 ASP A CA 1
ATOM 581 C C . ASP A 1 74 ? 15.058 16.383 -17.521 1.00 86.44 74 ASP A C 1
ATOM 583 O O . ASP A 1 74 ? 15.162 16.637 -18.725 1.00 86.44 74 ASP A O 1
ATOM 587 N N . PRO A 1 75 ? 13.941 16.679 -16.826 1.00 85.94 75 PRO A N 1
ATOM 588 C CA . PRO A 1 75 ? 13.648 16.303 -15.439 1.00 85.94 75 PRO A CA 1
ATOM 589 C C . PRO A 1 75 ? 13.521 14.781 -15.257 1.00 85.94 75 PRO A C 1
ATOM 591 O O . PRO A 1 75 ? 13.027 14.074 -16.139 1.00 85.94 75 PRO A O 1
ATOM 594 N N . SER A 1 76 ? 13.959 14.271 -14.100 1.00 90.19 76 SER A N 1
ATOM 595 C CA . SER A 1 76 ? 13.864 12.838 -13.800 1.00 90.19 76 SER A CA 1
ATOM 596 C C . SER A 1 76 ? 12.424 12.429 -13.453 1.00 90.19 76 SER A C 1
ATOM 598 O O . SER A 1 76 ? 11.727 13.194 -12.772 1.00 90.19 76 SER A O 1
ATOM 600 N N . PRO A 1 77 ? 11.973 11.212 -13.829 1.00 90.25 77 PRO A N 1
ATOM 601 C CA . PRO A 1 77 ? 10.616 10.742 -13.536 1.00 90.25 77 PRO A CA 1
ATOM 602 C C . PRO A 1 77 ? 10.260 10.833 -12.047 1.00 90.25 77 PRO A C 1
ATOM 604 O O . PRO A 1 77 ? 9.183 11.298 -11.686 1.00 90.25 77 PRO A O 1
ATOM 607 N N . THR A 1 78 ? 11.200 10.496 -11.158 1.00 92.06 78 THR A N 1
ATOM 608 C CA . THR A 1 78 ? 11.000 10.597 -9.705 1.00 92.06 78 THR A CA 1
ATOM 609 C C . THR A 1 78 ? 10.687 12.023 -9.254 1.00 92.06 78 THR A C 1
ATOM 611 O O . THR A 1 78 ? 9.798 12.211 -8.425 1.00 92.06 78 THR A O 1
ATOM 614 N N . LYS A 1 79 ? 11.380 13.043 -9.787 1.00 92.00 79 LYS A N 1
ATOM 615 C CA . LYS A 1 79 ? 11.134 14.449 -9.417 1.00 92.00 79 LYS A CA 1
ATOM 616 C C . LYS A 1 79 ? 9.740 14.901 -9.846 1.00 92.00 79 LYS A C 1
ATOM 618 O O . LYS A 1 79 ? 9.060 15.561 -9.067 1.00 92.00 79 LYS A O 1
ATOM 623 N N . ILE A 1 80 ? 9.324 14.523 -11.052 1.00 90.75 80 ILE A N 1
ATOM 624 C CA . ILE A 1 80 ? 8.025 14.895 -11.628 1.00 90.75 80 ILE A CA 1
ATOM 625 C C . ILE A 1 80 ? 6.890 14.267 -10.827 1.00 90.75 80 ILE A C 1
ATOM 627 O O . ILE A 1 80 ? 6.013 14.973 -10.339 1.00 90.75 80 ILE A O 1
ATOM 631 N N . VAL A 1 81 ? 6.953 12.954 -10.605 1.00 91.88 81 VAL A N 1
ATOM 632 C CA . VAL A 1 81 ? 5.941 12.235 -9.825 1.00 91.88 81 VAL A CA 1
ATOM 633 C C . VAL A 1 81 ? 5.912 12.758 -8.383 1.00 91.88 81 VAL A C 1
ATOM 635 O O . VAL A 1 81 ? 4.843 12.981 -7.833 1.00 91.88 81 VAL A O 1
ATOM 638 N N . THR A 1 82 ? 7.060 13.074 -7.776 1.00 93.00 82 THR A N 1
ATOM 639 C CA . THR A 1 82 ? 7.081 13.700 -6.441 1.00 93.00 82 THR A CA 1
ATOM 640 C C . THR A 1 82 ? 6.430 15.087 -6.433 1.00 93.00 82 THR A C 1
ATOM 642 O O . THR A 1 82 ? 5.776 15.445 -5.456 1.00 93.00 82 THR A O 1
ATOM 645 N N . ALA A 1 83 ? 6.602 15.888 -7.488 1.00 92.25 83 ALA A N 1
ATOM 646 C CA . ALA A 1 83 ? 5.947 17.189 -7.603 1.00 92.25 83 ALA A CA 1
ATOM 647 C C . ALA A 1 83 ? 4.428 17.043 -7.772 1.00 92.25 83 ALA A C 1
ATOM 649 O O . ALA A 1 83 ? 3.681 17.719 -7.071 1.00 92.25 83 ALA A O 1
ATOM 650 N N . ASN A 1 84 ? 3.985 16.112 -8.618 1.00 91.00 84 ASN A N 1
ATOM 651 C CA . ASN A 1 84 ? 2.568 15.809 -8.818 1.00 91.00 84 ASN A CA 1
ATOM 652 C C . ASN A 1 84 ? 1.915 15.287 -7.529 1.00 91.00 84 ASN A C 1
ATOM 654 O O . ASN A 1 84 ? 0.827 15.724 -7.175 1.00 91.00 84 ASN A O 1
ATOM 658 N N . PHE A 1 85 ? 2.618 14.447 -6.765 1.00 93.31 85 PHE A N 1
ATOM 659 C CA . PHE A 1 85 ? 2.121 13.914 -5.495 1.00 93.31 85 PHE A CA 1
ATOM 660 C C . PHE A 1 85 ? 1.889 15.005 -4.444 1.00 93.31 85 PHE A C 1
ATOM 662 O O . PHE A 1 85 ? 0.972 14.908 -3.636 1.00 93.31 85 PHE A O 1
ATOM 669 N N . LYS A 1 86 ? 2.678 16.087 -4.465 1.00 92.94 86 LYS A N 1
ATOM 670 C CA . LYS A 1 86 ? 2.458 17.244 -3.578 1.00 92.94 86 LYS A CA 1
ATOM 671 C C . LYS A 1 86 ? 1.188 18.030 -3.905 1.00 92.94 86 LYS A C 1
ATOM 673 O O . LYS A 1 86 ? 0.769 18.828 -3.075 1.00 92.94 86 LYS A O 1
ATOM 678 N N . MET A 1 87 ? 0.618 17.846 -5.095 1.00 92.62 87 MET A N 1
ATOM 679 C CA . MET A 1 87 ? -0.622 18.507 -5.505 1.00 92.62 87 MET A CA 1
ATOM 680 C C . MET A 1 87 ? -1.872 17.735 -5.065 1.00 92.62 87 MET A C 1
ATOM 682 O O . MET A 1 87 ? -2.965 18.291 -5.144 1.00 92.62 87 MET A O 1
ATOM 686 N N . CYS A 1 88 ? -1.729 16.490 -4.592 1.00 93.31 88 CYS A N 1
ATOM 687 C CA . CYS A 1 88 ? -2.832 15.727 -4.014 1.00 93.31 88 CYS A CA 1
ATOM 688 C C . CYS A 1 88 ? -3.354 16.432 -2.756 1.00 93.31 88 CYS A C 1
ATOM 690 O O . CYS A 1 88 ? -2.589 16.743 -1.841 1.00 93.31 88 CYS A O 1
ATOM 692 N N . GLN A 1 89 ? -4.663 16.662 -2.708 1.00 92.19 89 GLN A N 1
ATOM 693 C CA . GLN A 1 89 ? -5.335 17.349 -1.605 1.00 92.19 89 GLN A CA 1
ATOM 694 C C . GLN A 1 89 ? -5.882 16.366 -0.572 1.00 92.19 89 GLN A C 1
ATOM 696 O O . GLN A 1 89 ? -6.036 16.713 0.599 1.00 92.19 89 GLN A O 1
ATOM 701 N N . THR A 1 90 ? -6.163 15.133 -0.995 1.00 95.12 90 THR A N 1
ATOM 702 C CA . THR A 1 90 ? -6.738 14.092 -0.142 1.00 95.12 90 THR A CA 1
ATOM 703 C C . THR A 1 90 ? -5.865 12.842 -0.098 1.00 95.12 90 THR A C 1
ATOM 705 O O . THR A 1 90 ? -5.075 12.557 -1.003 1.00 95.12 90 THR A O 1
ATOM 708 N N . ALA A 1 91 ? -6.024 12.053 0.968 1.00 94.19 91 ALA A N 1
ATOM 709 C CA . ALA A 1 91 ? -5.318 10.783 1.093 1.00 94.19 91 ALA A CA 1
ATOM 710 C C . ALA A 1 91 ? -5.745 9.762 0.016 1.00 94.19 91 ALA A C 1
ATOM 712 O O . ALA A 1 91 ? -4.932 8.948 -0.425 1.00 94.19 91 ALA A O 1
ATOM 713 N N . GLU A 1 92 ? -6.998 9.833 -0.450 1.00 94.62 92 GLU A N 1
ATOM 714 C CA . GLU A 1 92 ? -7.516 8.984 -1.529 1.00 94.62 92 GLU A CA 1
ATOM 715 C C . GLU A 1 92 ? -6.893 9.318 -2.886 1.00 94.62 92 GLU A C 1
ATOM 717 O O . GLU A 1 92 ? -6.507 8.404 -3.618 1.00 94.62 92 GLU A O 1
ATOM 722 N N . GLU A 1 93 ? -6.728 10.606 -3.201 1.00 95.06 93 GLU A N 1
ATOM 723 C CA . GLU A 1 93 ? -6.003 11.047 -4.399 1.00 95.06 93 GLU A CA 1
ATOM 724 C C . GLU A 1 93 ? -4.560 10.540 -4.383 1.00 95.06 93 GLU A C 1
ATOM 726 O O . GLU A 1 93 ? -4.088 9.997 -5.381 1.00 95.06 93 GLU A O 1
ATOM 731 N N . GLY A 1 94 ? -3.881 10.639 -3.235 1.00 95.06 94 GLY A N 1
ATOM 732 C CA . GLY A 1 94 ? -2.517 10.132 -3.079 1.00 95.06 94 GLY A CA 1
ATOM 733 C C . GLY A 1 94 ? -2.409 8.621 -3.318 1.00 95.06 94 GLY A C 1
ATOM 734 O O . GLY A 1 94 ? -1.493 8.166 -4.003 1.00 95.06 94 GLY A O 1
ATOM 735 N N . ILE A 1 95 ? -3.356 7.828 -2.802 1.00 95.62 95 ILE A N 1
ATOM 736 C CA . ILE A 1 95 ? -3.400 6.374 -3.046 1.00 95.62 95 ILE A CA 1
ATOM 737 C C . ILE A 1 95 ? -3.728 6.061 -4.510 1.00 95.62 95 ILE A C 1
ATOM 739 O O . ILE A 1 95 ? -3.137 5.145 -5.081 1.00 95.62 95 ILE A O 1
ATOM 743 N N . THR A 1 96 ? -4.630 6.821 -5.129 1.00 95.62 96 THR A N 1
ATOM 744 C CA . THR A 1 96 ? -4.981 6.661 -6.548 1.00 95.62 96 THR A CA 1
ATOM 745 C C . THR A 1 96 ? -3.772 6.919 -7.435 1.00 95.62 96 THR A C 1
ATOM 747 O O . THR A 1 96 ? -3.424 6.079 -8.259 1.00 95.62 96 THR A O 1
ATOM 750 N N . MET A 1 97 ? -3.032 7.992 -7.163 1.00 94.75 97 MET A N 1
ATOM 751 C CA . MET A 1 97 ? -1.804 8.305 -7.879 1.00 94.75 97 MET A CA 1
ATOM 752 C C . MET A 1 97 ? -0.736 7.204 -7.749 1.00 94.75 97 MET A C 1
ATOM 754 O O . MET A 1 97 ? -0.023 6.921 -8.711 1.00 94.75 97 MET A O 1
ATOM 758 N N . LEU A 1 98 ? -0.613 6.555 -6.583 1.00 95.94 98 LEU A N 1
ATOM 759 C CA . LEU A 1 98 ? 0.289 5.407 -6.411 1.00 95.94 98 LEU A CA 1
ATOM 760 C C . LEU A 1 98 ? -0.137 4.199 -7.262 1.00 95.94 98 LEU A C 1
ATOM 762 O O . LEU A 1 98 ? 0.728 3.505 -7.799 1.00 95.94 98 LEU A O 1
ATOM 766 N N . MET A 1 99 ? -1.443 3.950 -7.406 1.00 95.69 99 MET A N 1
ATOM 767 C CA . MET A 1 99 ? -1.968 2.894 -8.284 1.00 95.69 99 MET A CA 1
ATOM 768 C C . MET A 1 99 ? -1.734 3.216 -9.766 1.00 95.69 99 MET A C 1
ATOM 770 O O . MET A 1 99 ? -1.314 2.340 -10.524 1.00 95.69 99 MET A O 1
ATOM 774 N N . ASP A 1 100 ? -1.939 4.469 -10.174 1.00 94.12 100 ASP A N 1
ATOM 775 C CA . ASP A 1 100 ? -1.676 4.918 -11.545 1.00 94.12 100 ASP A CA 1
ATOM 776 C C . ASP A 1 100 ? -0.187 4.780 -11.886 1.00 94.12 100 ASP A C 1
ATOM 778 O O . ASP A 1 100 ? 0.179 4.234 -12.925 1.00 94.12 100 ASP A O 1
ATOM 782 N N . LEU A 1 101 ? 0.690 5.176 -10.959 1.00 94.44 101 LEU A N 1
ATOM 783 C CA . LEU A 1 101 ? 2.135 5.030 -11.115 1.00 94.44 101 LEU A CA 1
ATOM 784 C C . LEU A 1 101 ? 2.569 3.566 -11.243 1.00 94.44 101 LEU A C 1
ATOM 786 O O . LEU A 1 101 ? 3.478 3.255 -12.014 1.00 94.44 101 LEU A O 1
ATOM 790 N N . LYS A 1 102 ? 1.936 2.662 -10.490 1.00 94.75 102 LYS A N 1
ATOM 791 C CA . LYS A 1 102 ? 2.177 1.224 -10.621 1.00 94.75 102 LYS A CA 1
ATOM 792 C C . LYS A 1 102 ? 1.703 0.693 -11.973 1.00 94.75 102 LYS A C 1
ATOM 794 O O . LYS A 1 102 ? 2.415 -0.098 -12.578 1.00 94.75 102 LYS A O 1
ATOM 799 N N . THR A 1 103 ? 0.566 1.168 -12.470 1.00 94.94 103 THR A N 1
ATOM 800 C CA . THR A 1 103 ? 0.067 0.810 -13.806 1.00 94.94 103 THR A CA 1
ATOM 801 C C . THR A 1 103 ? 1.057 1.239 -14.891 1.00 94.94 103 THR A C 1
ATOM 803 O O . THR A 1 103 ? 1.414 0.443 -15.754 1.00 94.94 103 THR A O 1
ATOM 806 N N . ASP A 1 104 ? 1.580 2.464 -14.808 1.00 93.88 104 ASP A N 1
ATOM 807 C CA . ASP A 1 104 ? 2.602 2.953 -15.738 1.00 93.88 104 ASP A CA 1
ATOM 808 C C . ASP A 1 104 ? 3.916 2.155 -15.643 1.00 93.88 104 ASP A C 1
ATOM 810 O O . ASP A 1 104 ? 4.594 1.934 -16.650 1.00 93.88 104 ASP A O 1
ATOM 814 N N . PHE A 1 105 ? 4.291 1.716 -14.437 1.00 94.62 105 PHE A N 1
ATOM 815 C CA . PHE A 1 105 ? 5.431 0.822 -14.233 1.00 94.62 105 PHE A CA 1
ATOM 816 C C . PHE A 1 105 ? 5.201 -0.547 -14.880 1.00 94.62 105 PHE A C 1
ATOM 818 O O . PHE A 1 105 ? 6.090 -1.036 -15.575 1.00 94.62 105 PHE A O 1
ATOM 825 N N . ASP A 1 106 ? 4.024 -1.144 -14.703 1.00 94.00 106 ASP A N 1
ATOM 826 C CA . ASP A 1 106 ? 3.687 -2.439 -15.301 1.00 94.00 106 ASP A CA 1
ATOM 827 C C . ASP A 1 106 ? 3.699 -2.375 -16.827 1.00 94.00 106 ASP A C 1
ATOM 829 O O . ASP A 1 106 ? 4.293 -3.240 -17.464 1.00 94.00 106 ASP A O 1
ATOM 833 N N . GLU A 1 107 ? 3.151 -1.308 -17.415 1.00 94.06 107 GLU A N 1
ATOM 834 C CA . GLU A 1 107 ? 3.213 -1.074 -18.862 1.00 94.06 107 GLU A CA 1
ATOM 835 C C . GLU A 1 107 ? 4.659 -1.003 -19.372 1.00 94.06 107 GLU A C 1
ATOM 837 O O . GLU A 1 107 ? 4.986 -1.583 -20.413 1.00 94.06 107 GLU A O 1
ATOM 842 N N . PHE A 1 108 ? 5.545 -0.324 -18.636 1.00 94.25 108 PHE A N 1
ATOM 843 C CA . PHE A 1 108 ? 6.964 -0.269 -18.980 1.00 94.25 108 PHE A CA 1
ATOM 844 C C . PHE A 1 108 ? 7.617 -1.656 -18.904 1.00 94.25 108 PHE A C 1
ATOM 846 O O . PHE A 1 108 ? 8.337 -2.056 -19.823 1.00 94.25 108 PHE A O 1
ATOM 853 N N . ILE A 1 109 ? 7.364 -2.410 -17.830 1.00 93.69 109 ILE A N 1
ATOM 854 C CA . ILE A 1 109 ? 7.922 -3.755 -17.644 1.00 93.69 109 ILE A CA 1
ATOM 855 C C . ILE A 1 109 ? 7.406 -4.725 -18.708 1.00 93.69 109 ILE A C 1
ATOM 857 O O . ILE A 1 109 ? 8.203 -5.474 -19.274 1.00 93.69 109 ILE A O 1
ATOM 861 N N . ASP A 1 110 ? 6.117 -4.684 -19.034 1.00 93.06 110 ASP A N 1
ATOM 862 C CA . ASP A 1 110 ? 5.517 -5.504 -20.085 1.00 93.06 110 ASP A CA 1
ATOM 863 C C . ASP A 1 110 ? 6.096 -5.164 -21.461 1.00 93.06 110 ASP A C 1
ATOM 865 O O . ASP A 1 110 ? 6.439 -6.066 -22.229 1.00 93.06 110 ASP A O 1
ATOM 869 N N . CYS A 1 111 ? 6.292 -3.876 -21.760 1.00 92.75 111 CYS A N 1
ATOM 870 C CA . CYS A 1 111 ? 6.987 -3.442 -22.969 1.00 92.75 111 CYS A CA 1
ATOM 871 C C . CYS A 1 111 ? 8.398 -4.040 -23.039 1.00 92.75 111 CYS A C 1
ATOM 873 O O . CYS A 1 111 ? 8.779 -4.633 -24.049 1.00 92.75 111 CYS A O 1
ATOM 875 N N . MET A 1 112 ? 9.167 -3.935 -21.955 1.00 91.75 112 MET A N 1
ATOM 876 C CA . MET A 1 112 ? 10.522 -4.480 -21.892 1.00 91.75 112 MET A CA 1
ATOM 877 C C . MET A 1 112 ? 10.546 -6.003 -22.010 1.00 91.75 112 MET A C 1
ATOM 879 O O . MET A 1 112 ? 11.398 -6.542 -22.717 1.00 91.75 112 MET A O 1
ATOM 883 N N . ARG A 1 113 ? 9.594 -6.702 -21.383 1.00 91.06 113 ARG A N 1
ATOM 884 C CA . ARG A 1 113 ? 9.440 -8.154 -21.508 1.00 91.06 113 ARG A CA 1
ATOM 885 C C . ARG A 1 113 ? 9.180 -8.546 -22.957 1.00 91.06 113 ARG A C 1
ATOM 887 O O . ARG A 1 113 ? 9.903 -9.385 -23.481 1.00 91.06 113 ARG A O 1
ATOM 894 N N . ASN A 1 114 ? 8.244 -7.881 -23.632 1.00 90.38 114 ASN A N 1
ATOM 895 C CA . ASN A 1 114 ? 7.949 -8.136 -25.043 1.00 90.38 114 ASN A CA 1
ATOM 896 C C . ASN A 1 114 ? 9.182 -7.903 -25.933 1.00 90.38 114 ASN A C 1
ATOM 898 O O . ASN A 1 114 ? 9.450 -8.686 -26.842 1.00 90.38 114 ASN A O 1
ATOM 902 N N . VAL A 1 115 ? 9.974 -6.864 -25.642 1.00 88.50 115 VAL A N 1
ATOM 903 C CA . VAL A 1 115 ? 11.230 -6.583 -26.355 1.00 88.50 115 VAL A CA 1
ATOM 904 C C . VAL A 1 115 ? 12.295 -7.647 -26.093 1.00 88.50 115 VAL A C 1
ATOM 906 O O . VAL A 1 115 ? 13.095 -7.896 -26.989 1.00 88.50 115 VAL A O 1
ATOM 909 N N . ILE A 1 116 ? 12.339 -8.280 -24.917 1.00 87.69 116 ILE A N 1
ATOM 910 C CA . ILE A 1 116 ? 13.313 -9.331 -24.558 1.00 87.69 116 ILE A CA 1
ATOM 911 C C . ILE A 1 116 ? 12.878 -10.706 -25.090 1.00 87.69 116 ILE A C 1
ATOM 913 O O . ILE A 1 116 ? 13.697 -11.445 -25.633 1.00 87.69 116 ILE A O 1
ATOM 917 N N . GLU A 1 117 ? 11.594 -11.031 -24.996 1.00 86.38 117 GLU A N 1
ATOM 918 C CA . GLU A 1 117 ? 11.031 -12.334 -25.373 1.00 86.38 117 GLU A CA 1
ATOM 919 C C . GLU A 1 117 ? 10.702 -12.443 -26.871 1.00 86.38 117 GLU A C 1
ATOM 921 O O . GLU A 1 117 ? 10.348 -13.521 -27.348 1.00 86.38 117 GLU A O 1
ATOM 926 N N . ALA A 1 118 ? 10.857 -11.356 -27.639 1.00 85.75 118 ALA A N 1
ATOM 927 C CA . ALA A 1 118 ? 10.634 -11.361 -29.081 1.00 85.75 118 ALA A CA 1
ATOM 928 C C . ALA A 1 118 ? 11.438 -12.480 -29.789 1.00 85.75 118 ALA A C 1
ATOM 930 O O . ALA A 1 118 ? 12.653 -12.604 -29.559 1.00 85.75 118 ALA A O 1
ATOM 931 N N . PRO A 1 119 ? 10.792 -13.276 -30.670 1.00 75.62 119 PRO A N 1
ATOM 932 C CA . PRO A 1 119 ? 11.398 -14.448 -31.296 1.00 75.62 119 PRO A CA 1
ATOM 933 C C . PRO A 1 119 ? 12.596 -14.051 -32.159 1.00 75.62 119 PRO A C 1
ATOM 935 O O . PRO A 1 119 ? 12.487 -13.202 -33.044 1.00 75.62 119 PRO A O 1
ATOM 938 N N . ARG A 1 120 ? 13.751 -14.676 -31.904 1.00 73.81 120 ARG A N 1
ATOM 939 C CA . ARG A 1 120 ? 15.021 -14.355 -32.567 1.00 73.81 120 ARG A CA 1
ATOM 940 C C . ARG A 1 120 ? 15.819 -15.603 -32.947 1.00 73.81 120 ARG A C 1
ATOM 942 O O . ARG A 1 120 ? 15.749 -16.606 -32.239 1.00 73.81 120 ARG A O 1
ATOM 949 N N . PRO A 1 121 ? 16.607 -15.536 -34.039 1.00 66.19 121 PRO A N 1
ATOM 950 C CA . PRO A 1 121 ? 17.427 -16.657 -34.496 1.00 66.19 121 PRO A CA 1
ATOM 951 C C . PRO A 1 121 ? 18.590 -16.970 -33.541 1.00 66.19 121 PRO A C 1
ATOM 953 O O . PRO A 1 121 ? 18.974 -18.128 -33.405 1.00 66.19 121 PRO A O 1
ATOM 956 N N . ASN A 1 122 ? 19.114 -15.958 -32.840 1.00 64.75 122 ASN A N 1
ATOM 957 C CA . ASN A 1 122 ? 20.149 -16.121 -31.822 1.00 64.75 122 ASN A CA 1
ATOM 958 C C . ASN A 1 122 ? 19.510 -16.073 -30.429 1.00 64.75 122 ASN A C 1
ATOM 960 O O . ASN A 1 122 ? 18.813 -15.110 -30.106 1.00 64.75 122 ASN A O 1
ATOM 964 N N . LYS A 1 123 ? 19.776 -17.090 -29.600 1.00 66.62 123 LYS A N 1
ATOM 965 C CA . LYS A 1 123 ? 19.415 -17.109 -28.174 1.00 66.62 123 LYS A CA 1
ATOM 966 C C . LYS A 1 123 ? 20.383 -16.215 -27.390 1.00 66.62 123 LYS A C 1
ATOM 968 O O . LYS A 1 123 ? 21.301 -16.711 -26.748 1.00 66.62 123 LYS A O 1
ATOM 973 N N . ASP A 1 124 ? 20.232 -14.902 -27.531 1.00 78.44 124 ASP A N 1
ATOM 974 C CA . ASP A 1 124 ? 20.927 -13.934 -26.681 1.00 78.44 124 ASP A CA 1
ATOM 975 C C . ASP A 1 124 ? 20.195 -13.843 -25.335 1.00 78.44 124 ASP A C 1
ATOM 977 O O . ASP A 1 124 ? 18.981 -13.639 -25.298 1.00 78.44 124 ASP A O 1
ATOM 981 N N . GLU A 1 125 ? 20.920 -14.028 -24.235 1.00 82.31 125 GLU A N 1
ATOM 982 C CA . GLU A 1 125 ? 20.369 -14.006 -22.880 1.00 82.31 125 GLU A CA 1
ATOM 983 C C . GLU A 1 125 ? 20.829 -12.747 -22.145 1.00 82.31 125 GLU A C 1
ATOM 985 O O . GLU A 1 125 ? 22.017 -12.421 -22.089 1.00 82.31 125 GLU A O 1
ATOM 990 N N . VAL A 1 126 ? 19.880 -12.040 -21.528 1.00 84.81 126 VAL A N 1
ATOM 991 C CA . VAL A 1 126 ? 20.201 -10.866 -20.713 1.00 84.81 126 VAL A CA 1
ATOM 992 C C . VAL A 1 126 ? 20.640 -11.320 -19.322 1.00 84.81 126 VAL A C 1
ATOM 994 O O . VAL A 1 126 ? 19.913 -12.070 -18.664 1.00 84.81 126 VAL A O 1
ATOM 997 N N . PRO A 1 127 ? 21.780 -10.831 -18.802 1.00 86.50 127 PRO A N 1
ATOM 998 C CA . PRO A 1 127 ? 22.188 -11.147 -17.443 1.00 86.50 127 PRO A CA 1
ATOM 999 C C . PRO A 1 127 ? 21.151 -10.648 -16.429 1.00 86.50 127 PRO A C 1
ATOM 1001 O O . PRO A 1 127 ? 20.718 -9.494 -16.464 1.00 86.50 127 PRO A O 1
ATOM 1004 N N . LEU A 1 128 ? 20.815 -11.502 -15.458 1.00 86.19 128 LEU A N 1
ATOM 1005 C CA . LEU A 1 128 ? 19.816 -11.214 -14.419 1.00 86.19 128 LEU A CA 1
ATOM 1006 C C . LEU A 1 128 ? 20.108 -9.922 -13.637 1.00 86.19 128 LEU A C 1
ATOM 1008 O O . LEU A 1 128 ? 19.182 -9.255 -13.180 1.00 86.19 128 LEU A O 1
ATOM 1012 N N . SER A 1 129 ? 21.381 -9.553 -13.467 1.00 87.56 129 SER A N 1
ATOM 1013 C CA . SER A 1 129 ? 21.772 -8.300 -12.812 1.00 87.56 129 SER A CA 1
ATOM 1014 C C . SER A 1 129 ? 21.332 -7.064 -13.598 1.00 87.56 129 SER A C 1
ATOM 1016 O O . SER A 1 129 ? 20.809 -6.134 -12.993 1.00 87.56 129 SER A O 1
ATOM 1018 N N . ALA A 1 130 ? 21.458 -7.076 -14.929 1.00 88.38 130 ALA A N 1
ATOM 1019 C CA . ALA A 1 130 ? 21.046 -5.958 -15.777 1.00 88.38 130 ALA A CA 1
ATOM 1020 C C . ALA A 1 130 ? 19.520 -5.782 -15.775 1.00 88.38 130 ALA A C 1
ATOM 1022 O O . ALA A 1 130 ? 19.031 -4.656 -15.726 1.00 88.38 130 ALA A O 1
ATOM 1023 N N . LEU A 1 131 ? 18.766 -6.888 -15.746 1.00 90.31 131 LEU A N 1
ATOM 1024 C CA . LEU A 1 131 ? 17.309 -6.843 -15.587 1.00 90.31 131 LEU A CA 1
ATOM 1025 C C . LEU A 1 131 ? 16.909 -6.249 -14.231 1.00 90.31 131 LEU A C 1
ATOM 1027 O O . LEU A 1 131 ? 16.025 -5.400 -14.165 1.00 90.31 131 LEU A O 1
ATOM 1031 N N . ARG A 1 132 ? 17.593 -6.628 -13.144 1.00 89.81 132 ARG A N 1
ATOM 1032 C CA . ARG A 1 132 ? 17.340 -6.041 -11.817 1.00 89.81 132 ARG A CA 1
ATOM 1033 C C . ARG A 1 132 ? 17.648 -4.546 -11.773 1.00 89.81 132 ARG A C 1
ATOM 1035 O O . ARG A 1 132 ? 16.906 -3.803 -11.140 1.00 89.81 132 ARG A O 1
ATOM 1042 N N . GLU A 1 133 ? 18.726 -4.106 -12.415 1.00 91.62 133 GLU A N 1
ATOM 1043 C CA . GLU A 1 133 ? 19.082 -2.684 -12.500 1.00 91.62 133 GLU A CA 1
ATOM 1044 C C . GLU A 1 133 ? 18.041 -1.884 -13.284 1.00 91.62 133 GLU A C 1
ATOM 1046 O O . GLU A 1 133 ? 17.607 -0.835 -12.810 1.00 91.62 133 GLU A O 1
ATOM 1051 N N . LEU A 1 134 ? 17.576 -2.412 -14.421 1.00 93.12 134 LEU A N 1
ATOM 1052 C CA . LEU A 1 134 ? 16.489 -1.814 -15.196 1.00 93.12 134 LEU A CA 1
ATOM 1053 C C . LEU A 1 134 ? 15.208 -1.701 -14.363 1.00 93.12 134 LEU A C 1
ATOM 1055 O O . LEU A 1 134 ? 14.626 -0.622 -14.272 1.00 93.12 134 LEU A O 1
ATOM 1059 N N . GLY A 1 135 ? 14.801 -2.795 -13.710 1.00 92.62 135 GLY A N 1
ATOM 1060 C CA . GLY A 1 135 ? 13.628 -2.816 -12.836 1.00 92.62 135 GLY A CA 1
ATOM 1061 C C . GLY A 1 135 ? 13.738 -1.794 -11.703 1.00 92.62 135 GLY A C 1
ATOM 1062 O O . GLY A 1 135 ? 12.788 -1.062 -11.442 1.00 92.62 135 GLY A O 1
ATOM 1063 N N . ARG A 1 136 ? 14.915 -1.665 -11.075 1.00 92.81 136 ARG A N 1
ATOM 1064 C CA . ARG A 1 136 ? 15.178 -0.651 -10.037 1.00 92.81 136 ARG A CA 1
ATOM 1065 C C . ARG A 1 136 ? 15.125 0.776 -10.566 1.00 92.81 136 ARG A C 1
ATOM 1067 O O . ARG A 1 136 ? 14.588 1.639 -9.879 1.00 92.81 136 ARG A O 1
ATOM 1074 N N . ALA A 1 137 ? 15.667 1.031 -11.754 1.00 93.25 137 ALA A N 1
ATOM 1075 C CA . ALA A 1 137 ? 15.620 2.352 -12.372 1.00 93.25 137 ALA A CA 1
ATOM 1076 C C . ALA A 1 137 ? 14.177 2.744 -12.733 1.00 93.25 137 ALA A C 1
ATOM 1078 O O . ALA A 1 137 ? 13.744 3.848 -12.411 1.00 93.25 137 ALA A O 1
ATOM 1079 N N . ALA A 1 138 ? 13.410 1.822 -13.322 1.00 93.25 138 ALA A N 1
ATOM 1080 C CA . ALA A 1 138 ? 12.007 2.039 -13.674 1.00 93.25 138 ALA A CA 1
ATOM 1081 C C . ALA A 1 138 ? 11.105 2.168 -12.435 1.00 93.25 138 ALA A C 1
ATOM 1083 O O . ALA A 1 138 ? 10.216 3.013 -12.398 1.00 93.25 138 ALA A O 1
ATOM 1084 N N . GLY A 1 139 ? 11.366 1.371 -11.395 1.00 92.50 139 GLY A N 1
ATOM 1085 C CA . GLY A 1 139 ? 10.637 1.390 -10.127 1.00 92.50 139 GLY A CA 1
ATOM 1086 C C . GLY A 1 139 ? 11.046 2.521 -9.179 1.00 92.50 139 GLY A C 1
ATOM 1087 O O . GLY A 1 139 ? 10.427 2.681 -8.128 1.00 92.50 139 GLY A O 1
ATOM 1088 N N . ALA A 1 140 ? 12.064 3.323 -9.519 1.00 93.00 140 ALA A N 1
ATOM 1089 C CA . ALA A 1 140 ? 12.577 4.389 -8.659 1.00 93.00 140 ALA A CA 1
ATOM 1090 C C . ALA A 1 140 ? 11.515 5.429 -8.238 1.00 93.00 140 ALA A C 1
ATOM 1092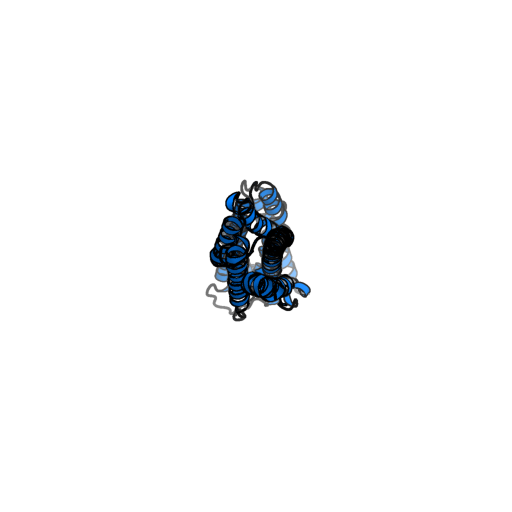 O O . ALA A 1 140 ? 11.525 5.815 -7.065 1.00 93.00 140 ALA A O 1
ATOM 1093 N N . PRO A 1 141 ? 10.585 5.878 -9.108 1.00 93.31 141 PRO A N 1
ATOM 1094 C CA . PRO A 1 141 ? 9.519 6.793 -8.703 1.00 93.31 141 PRO A CA 1
ATOM 1095 C C . PRO A 1 141 ? 8.577 6.167 -7.670 1.00 93.31 141 PRO A C 1
ATOM 1097 O O . PRO A 1 141 ? 8.292 6.784 -6.645 1.00 93.31 141 PRO A O 1
ATOM 1100 N N . LEU A 1 142 ? 8.147 4.922 -7.904 1.00 94.06 142 LEU A N 1
ATOM 1101 C CA . LEU A 1 142 ? 7.248 4.207 -6.999 1.00 94.06 142 LEU A CA 1
ATOM 1102 C C . LEU A 1 142 ? 7.924 3.943 -5.656 1.00 94.06 142 LEU A C 1
ATOM 1104 O O . LEU A 1 142 ? 7.360 4.242 -4.611 1.00 94.06 142 LEU A O 1
ATOM 1108 N N . ARG A 1 143 ? 9.174 3.478 -5.676 1.00 94.25 143 ARG A N 1
ATOM 1109 C CA . ARG A 1 143 ? 9.990 3.269 -4.478 1.00 94.25 143 ARG A CA 1
ATOM 1110 C C . ARG A 1 143 ? 10.180 4.551 -3.659 1.00 94.25 143 ARG A C 1
ATOM 1112 O O . ARG A 1 143 ? 10.192 4.481 -2.435 1.00 94.25 143 ARG A O 1
ATOM 1119 N N . ALA A 1 144 ? 10.320 5.708 -4.306 1.00 93.12 144 ALA A N 1
ATOM 1120 C CA . ALA A 1 144 ? 10.463 6.987 -3.611 1.00 93.12 144 ALA A CA 1
ATOM 1121 C C . ALA A 1 144 ? 9.175 7.424 -2.891 1.00 93.12 144 ALA A C 1
ATOM 1123 O O . ALA A 1 144 ? 9.253 8.050 -1.833 1.00 93.12 144 ALA A O 1
ATOM 1124 N N . LEU A 1 145 ? 8.004 7.095 -3.445 1.00 94.06 145 LEU A N 1
ATOM 1125 C CA . LEU A 1 145 ? 6.710 7.473 -2.873 1.00 94.06 145 LEU A CA 1
ATOM 1126 C C . LEU A 1 145 ? 6.085 6.402 -1.979 1.00 94.06 145 LEU A C 1
ATOM 1128 O O . LEU A 1 145 ? 5.244 6.738 -1.151 1.00 94.06 145 LEU A O 1
ATOM 1132 N N . LEU A 1 146 ? 6.509 5.143 -2.078 1.00 92.56 146 LEU A N 1
ATOM 1133 C CA . LEU A 1 146 ? 5.953 4.039 -1.295 1.00 92.56 146 LEU A CA 1
ATOM 1134 C C . LEU A 1 146 ? 5.973 4.286 0.230 1.00 92.56 146 LEU A C 1
ATOM 1136 O O . LEU A 1 146 ? 4.963 3.998 0.867 1.00 92.56 146 LEU A O 1
ATOM 1140 N N . PRO A 1 147 ? 7.006 4.914 0.833 1.00 92.81 147 PRO A N 1
ATOM 1141 C CA . PRO A 1 147 ? 6.965 5.287 2.250 1.00 92.81 147 PRO A CA 1
ATOM 1142 C C . PRO A 1 147 ? 5.816 6.230 2.635 1.00 92.81 147 PRO A C 1
ATOM 1144 O O 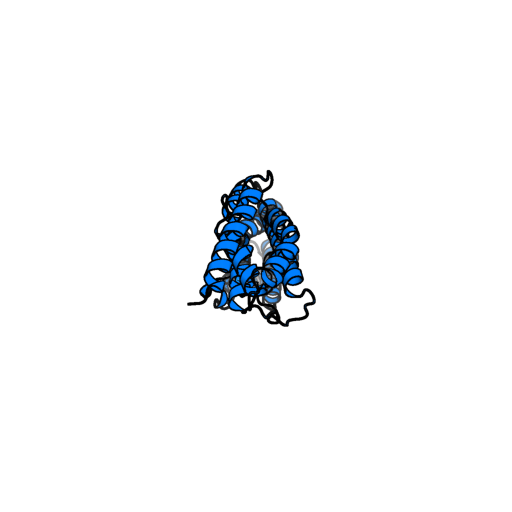. PRO A 1 147 ? 5.396 6.234 3.787 1.00 92.81 147 PRO A O 1
ATOM 1147 N N . LYS A 1 148 ? 5.282 7.017 1.690 1.00 94.19 148 LYS A N 1
ATOM 1148 C CA . LYS A 1 148 ? 4.130 7.904 1.924 1.00 94.19 148 LYS A CA 1
ATOM 1149 C C . LYS A 1 148 ? 2.809 7.153 2.028 1.00 94.19 148 LYS A C 1
ATOM 1151 O O . LYS A 1 148 ? 1.864 7.696 2.590 1.00 94.19 148 LYS A O 1
ATOM 1156 N N . TYR A 1 149 ? 2.744 5.913 1.540 1.00 94.88 149 TYR A N 1
ATOM 1157 C CA . TYR A 1 149 ? 1.553 5.076 1.662 1.00 94.88 149 TYR A CA 1
ATOM 1158 C C . TYR A 1 149 ? 1.133 4.897 3.126 1.00 94.88 149 TYR A C 1
ATOM 1160 O O . TYR A 1 149 ? -0.054 5.000 3.425 1.00 94.88 149 TYR A O 1
ATOM 1168 N N . THR A 1 150 ? 2.094 4.703 4.037 1.00 94.62 150 THR A N 1
ATOM 1169 C CA . THR A 1 150 ? 1.823 4.550 5.473 1.00 94.62 150 THR A CA 1
ATOM 1170 C C . THR A 1 150 ? 1.036 5.735 6.026 1.00 94.62 150 THR A C 1
ATOM 1172 O O . THR A 1 150 ? 0.016 5.539 6.686 1.00 94.62 150 THR A O 1
ATOM 1175 N N . ASP A 1 151 ? 1.484 6.957 5.728 1.00 95.44 151 ASP A N 1
ATOM 1176 C CA . ASP A 1 151 ? 0.859 8.187 6.219 1.00 95.44 151 ASP A CA 1
ATOM 1177 C C . ASP A 1 151 ? -0.553 8.342 5.635 1.00 95.44 151 ASP A C 1
ATOM 1179 O O . ASP A 1 151 ? -1.514 8.504 6.384 1.00 95.44 151 ASP A O 1
ATOM 1183 N N . LEU A 1 152 ? -0.696 8.197 4.309 1.00 96.44 152 LEU A N 1
ATOM 1184 C CA . LEU A 1 152 ? -1.987 8.299 3.615 1.00 96.44 152 LEU A CA 1
ATOM 1185 C C . LEU A 1 152 ? -3.004 7.287 4.157 1.00 96.44 152 LEU A C 1
ATOM 1187 O O . LEU A 1 152 ? -4.141 7.636 4.476 1.00 96.44 152 LEU A O 1
ATOM 1191 N N . GLN A 1 153 ? -2.589 6.026 4.279 1.00 96.31 153 GLN A N 1
ATOM 1192 C CA . GLN A 1 153 ? -3.455 4.946 4.733 1.00 96.31 153 GLN A CA 1
ATOM 1193 C C . GLN A 1 153 ? -3.822 5.106 6.213 1.00 96.31 153 GLN A C 1
ATOM 1195 O O . GLN A 1 153 ? -4.959 4.827 6.593 1.00 96.31 153 GLN A O 1
ATOM 1200 N N . THR A 1 154 ? -2.901 5.614 7.038 1.00 95.94 154 THR A N 1
ATOM 1201 C CA . THR A 1 154 ? -3.187 5.956 8.438 1.00 95.94 154 THR A CA 1
ATOM 1202 C C . THR A 1 154 ? -4.232 7.065 8.523 1.00 95.94 154 THR A C 1
ATOM 1204 O O . THR A 1 154 ? -5.197 6.922 9.269 1.00 95.94 154 THR A O 1
ATOM 1207 N N . THR A 1 155 ? -4.105 8.133 7.729 1.00 95.56 155 THR A N 1
ATOM 1208 C CA . THR A 1 155 ? -5.105 9.211 7.684 1.00 95.56 155 THR A CA 1
ATOM 1209 C C . THR A 1 155 ? -6.490 8.687 7.304 1.00 95.56 155 THR A C 1
ATOM 1211 O O . THR A 1 155 ? -7.465 9.044 7.960 1.00 95.56 155 THR A O 1
ATOM 1214 N N . LEU A 1 156 ? -6.586 7.799 6.307 1.00 94.94 156 LEU A N 1
ATOM 1215 C CA . LEU A 1 156 ? -7.864 7.174 5.940 1.00 94.94 156 LEU A CA 1
ATOM 1216 C C . LEU A 1 156 ? -8.441 6.295 7.049 1.00 94.94 156 LEU A C 1
ATOM 1218 O O . LEU A 1 156 ? -9.646 6.287 7.263 1.00 94.94 156 LEU A O 1
ATOM 1222 N N . PHE A 1 157 ? -7.605 5.538 7.757 1.00 94.75 157 PHE A N 1
ATOM 1223 C CA . PHE A 1 157 ? -8.099 4.723 8.861 1.00 94.75 157 PHE A CA 1
ATOM 1224 C C . PHE A 1 157 ? -8.597 5.562 10.035 1.00 94.75 157 PHE A C 1
ATOM 1226 O O . PHE A 1 157 ? -9.602 5.216 10.654 1.00 94.75 157 PHE A O 1
ATOM 1233 N N . LEU A 1 158 ? -7.900 6.653 10.352 1.00 93.69 158 LEU A N 1
ATOM 1234 C CA . LEU A 1 158 ? -8.281 7.531 11.452 1.00 93.69 158 LEU A CA 1
ATOM 1235 C C . LEU A 1 158 ? -9.538 8.342 11.130 1.00 93.69 158 LEU A C 1
ATOM 1237 O O . LEU A 1 158 ? -10.343 8.551 12.034 1.00 93.69 158 LEU A O 1
ATOM 1241 N N . SER A 1 159 ? -9.769 8.718 9.868 1.00 92.00 159 SER A N 1
ATOM 1242 C CA . SER A 1 159 ? -10.994 9.432 9.490 1.00 92.00 159 SER A CA 1
ATOM 1243 C C . SER A 1 159 ? -12.262 8.600 9.725 1.00 92.00 159 SER A C 1
ATOM 1245 O O . SER A 1 159 ? -13.287 9.161 10.105 1.00 92.00 159 SER A O 1
ATOM 1247 N N . TYR A 1 160 ? -12.195 7.263 9.629 1.00 89.00 160 TYR A N 1
ATOM 1248 C CA . TYR A 1 160 ? -13.313 6.384 10.012 1.00 89.00 160 TYR A CA 1
ATOM 1249 C C . TYR A 1 160 ? -13.679 6.475 11.504 1.00 89.00 160 TYR A C 1
ATOM 1251 O O . TYR A 1 160 ? -14.806 6.166 11.886 1.00 89.00 160 TYR A O 1
ATOM 1259 N N . LEU A 1 161 ? -12.742 6.892 12.364 1.00 87.44 161 LEU A N 1
ATOM 1260 C CA . LEU A 1 161 ? -12.951 7.037 13.810 1.00 87.44 161 LEU A CA 1
ATOM 1261 C C . LEU A 1 161 ? -13.413 8.445 14.212 1.00 87.44 161 LEU A C 1
ATOM 1263 O O . LEU A 1 161 ? -13.824 8.654 15.355 1.00 87.44 161 LEU A O 1
ATOM 1267 N N . GLU A 1 162 ? -13.352 9.413 13.297 1.00 82.81 162 GLU A N 1
ATOM 1268 C CA . GLU A 1 162 ? -13.799 10.790 13.529 1.00 82.81 162 GLU A CA 1
ATOM 1269 C C . GLU A 1 162 ? -15.317 10.962 13.370 1.00 82.81 162 GLU A C 1
ATOM 1271 O O . GLU A 1 162 ? -15.847 12.038 13.661 1.00 82.81 162 GLU A O 1
ATOM 1276 N N . GLU A 1 163 ? -16.029 9.900 12.972 1.00 76.56 163 GLU A N 1
ATOM 1277 C CA . GLU A 1 163 ? -17.484 9.898 12.857 1.00 76.56 163 GLU A CA 1
ATOM 1278 C C . GLU A 1 163 ? -18.135 10.331 14.193 1.00 76.56 163 GLU A C 1
ATOM 1280 O O . GLU A 1 163 ? -17.822 9.776 15.254 1.00 76.56 163 GLU A O 1
ATOM 1285 N N . PRO A 1 164 ? -19.093 11.282 14.181 1.00 69.50 164 PRO A N 1
ATOM 1286 C CA . PRO A 1 164 ? -19.764 11.756 15.398 1.00 69.50 164 PRO A CA 1
ATOM 1287 C C . PRO A 1 164 ? -20.484 10.625 16.144 1.00 69.50 164 PRO A C 1
ATOM 1289 O O . PRO A 1 164 ? -20.696 10.708 17.350 1.00 69.50 164 PRO A O 1
ATOM 1292 N N . GLN A 1 165 ? -20.786 9.531 15.442 1.00 67.00 165 GLN A N 1
ATOM 1293 C CA . GLN A 1 165 ? -21.355 8.314 16.003 1.00 67.00 165 GLN A CA 1
ATOM 1294 C C . GLN A 1 165 ? -20.457 7.651 17.057 1.00 67.00 165 GLN A C 1
ATOM 1296 O O . GLN A 1 165 ? -20.979 6.964 17.922 1.00 67.00 165 GLN A O 1
ATOM 1301 N N . VAL A 1 166 ? -19.139 7.876 17.044 1.00 73.75 166 VAL A N 1
ATOM 1302 C CA . VAL A 1 166 ? -18.198 7.318 18.035 1.00 73.75 166 VAL A CA 1
ATOM 1303 C C . VAL A 1 166 ? -18.137 8.172 19.315 1.00 73.75 166 VAL A C 1
ATOM 1305 O O . VAL A 1 166 ? -17.741 7.692 20.381 1.00 73.75 166 VAL A O 1
ATOM 1308 N N . LYS A 1 167 ? -18.576 9.437 19.248 1.00 78.06 167 LYS A N 1
ATOM 1309 C CA . LYS A 1 167 ? -18.563 10.409 20.355 1.00 78.06 167 LYS A CA 1
ATOM 1310 C C . LYS A 1 167 ? -19.939 10.527 21.025 1.00 78.06 167 LYS A C 1
ATOM 1312 O O . LYS A 1 167 ? -20.454 11.626 21.196 1.00 78.06 167 LYS A O 1
ATOM 1317 N N . GLN A 1 168 ? -20.540 9.394 21.383 1.00 83.62 168 GLN A N 1
ATOM 1318 C CA . GLN A 1 168 ? -21.841 9.370 22.058 1.00 83.62 168 GLN A CA 1
ATOM 1319 C C . GLN A 1 168 ? -21.714 9.666 23.556 1.00 83.62 168 GLN A C 1
ATOM 1321 O O . GLN A 1 168 ? -20.785 9.215 24.235 1.00 83.62 168 GLN A O 1
ATOM 1326 N N . GLU A 1 169 ? -22.682 10.411 24.088 1.00 83.44 169 GLU A N 1
ATOM 1327 C CA . GLU A 1 169 ? -22.791 10.636 25.530 1.00 83.44 169 GLU A CA 1
ATOM 1328 C C . GLU A 1 169 ? -23.370 9.418 26.254 1.00 83.44 169 GLU A C 1
ATOM 1330 O O . GLU A 1 169 ? -22.986 9.157 27.388 1.00 83.44 169 GLU A O 1
ATOM 1335 N N . ASP A 1 170 ? -24.237 8.636 25.621 1.00 90.25 170 ASP A N 1
ATOM 1336 C CA . ASP A 1 170 ? -24.754 7.416 26.236 1.00 90.25 170 ASP A CA 1
ATOM 1337 C C . ASP A 1 170 ? -23.717 6.275 26.208 1.00 90.25 170 ASP A C 1
ATOM 1339 O O . ASP A 1 170 ? -23.026 6.061 25.206 1.00 90.25 170 ASP A O 1
ATOM 1343 N N . LEU A 1 171 ? -23.599 5.530 27.317 1.00 90.06 171 LEU A N 1
ATOM 1344 C CA . LEU A 1 171 ? -22.601 4.464 27.437 1.00 90.06 171 LEU A CA 1
ATOM 1345 C C . LEU A 1 171 ? -22.869 3.297 26.484 1.00 90.06 171 LEU A C 1
ATOM 1347 O O . LEU A 1 171 ? -21.930 2.710 25.933 1.00 90.06 171 LEU A O 1
ATOM 1351 N N . LEU A 1 172 ? -24.135 2.916 26.333 1.00 91.12 172 LEU A N 1
ATOM 1352 C CA . LEU A 1 172 ? -24.530 1.787 25.508 1.00 91.12 172 LEU A CA 1
ATOM 1353 C C . LEU A 1 172 ? -24.409 2.151 24.030 1.00 91.12 172 LEU A C 1
ATOM 1355 O O . LEU A 1 172 ? -23.836 1.371 23.270 1.00 91.12 172 LEU A O 1
ATOM 1359 N N . GLU A 1 173 ? -24.853 3.343 23.637 1.00 92.19 173 GLU A N 1
ATOM 1360 C CA . GLU A 1 173 ? -24.711 3.835 22.264 1.00 92.19 173 GLU A CA 1
ATOM 1361 C C . GLU A 1 173 ? -23.242 3.989 21.861 1.00 92.19 173 GLU A C 1
ATOM 1363 O O . GLU A 1 173 ? -22.858 3.561 20.773 1.00 92.19 173 GLU A O 1
ATOM 1368 N N . GLN A 1 174 ? -22.375 4.482 22.754 1.00 91.94 174 GLN A N 1
ATOM 1369 C CA . GLN A 1 174 ? -20.936 4.520 22.483 1.00 91.94 174 GLN A CA 1
ATOM 1370 C C . GLN A 1 174 ? -20.344 3.109 22.314 1.00 91.94 174 GLN A C 1
ATOM 1372 O O . GLN A 1 174 ? -19.500 2.885 21.445 1.00 91.94 174 GLN A O 1
ATOM 1377 N N . SER A 1 175 ? -20.808 2.134 23.103 1.00 93.31 175 SER A N 1
ATOM 1378 C CA . SER A 1 175 ? -20.373 0.735 22.973 1.00 93.31 175 SER A CA 1
ATOM 1379 C C . SER A 1 175 ? -20.835 0.121 21.649 1.00 93.31 175 SER A C 1
ATOM 1381 O O . SER A 1 175 ? -20.053 -0.554 20.983 1.00 93.31 175 SER A O 1
ATOM 1383 N N . ARG A 1 176 ? -22.082 0.388 21.236 1.00 93.75 176 ARG A N 1
ATOM 1384 C CA . ARG A 1 176 ? -22.647 -0.047 19.947 1.00 93.75 176 ARG A CA 1
ATOM 1385 C C . ARG A 1 176 ? -21.909 0.572 18.767 1.00 93.75 176 ARG A C 1
ATOM 1387 O O . ARG A 1 176 ? -21.613 -0.129 17.805 1.00 93.75 176 ARG A O 1
ATOM 1394 N N . ALA A 1 177 ? -21.554 1.850 18.857 1.00 93.06 177 ALA A N 1
ATOM 1395 C CA . ALA A 1 177 ? -20.759 2.515 17.833 1.00 93.06 177 ALA A CA 1
ATOM 1396 C C . ALA A 1 177 ? -19.369 1.878 17.684 1.00 93.06 177 ALA A C 1
ATOM 1398 O O . ALA A 1 177 ? -18.930 1.615 16.566 1.00 93.06 177 ALA A O 1
ATOM 1399 N N . LEU A 1 178 ? -18.696 1.563 18.797 1.00 94.00 178 LEU A N 1
ATOM 1400 C CA . LEU A 1 178 ? -17.408 0.860 18.767 1.00 94.00 178 LEU A CA 1
ATOM 1401 C C . LEU A 1 178 ? -17.531 -0.580 18.244 1.00 94.00 178 LEU A C 1
ATOM 1403 O O . LEU A 1 178 ? -16.626 -1.044 17.552 1.00 94.00 178 LEU A O 1
ATOM 1407 N N . LEU A 1 179 ? -18.647 -1.267 18.506 1.00 94.81 179 LEU A N 1
ATOM 1408 C CA . LEU A 1 179 ? -18.944 -2.559 17.881 1.00 94.81 179 LEU A CA 1
ATOM 1409 C C . LEU A 1 179 ? -19.099 -2.424 16.362 1.00 94.81 179 LEU A C 1
ATOM 1411 O O . LEU A 1 179 ? -18.447 -3.155 15.62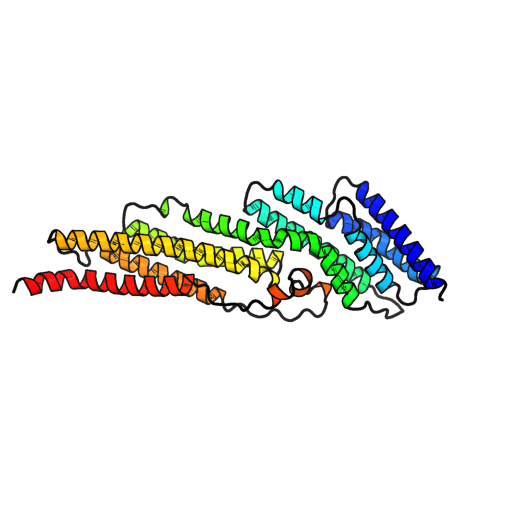5 1.00 94.81 179 LEU A O 1
ATOM 1415 N N . ALA A 1 180 ? -19.863 -1.439 15.887 1.00 93.56 180 ALA A N 1
ATOM 1416 C CA . ALA A 1 180 ? -20.016 -1.185 14.456 1.00 93.56 180 ALA A CA 1
ATOM 1417 C C . ALA A 1 180 ? -18.679 -0.826 13.778 1.00 93.56 180 ALA A C 1
ATOM 1419 O O . ALA A 1 180 ? -18.451 -1.176 12.622 1.00 93.56 180 ALA A O 1
ATOM 1420 N N . VAL A 1 181 ? -17.775 -0.134 14.480 1.00 93.50 181 VAL A N 1
ATOM 1421 C CA . VAL A 1 181 ? -16.394 0.099 14.021 1.00 93.50 181 VAL A CA 1
ATOM 1422 C C . VAL A 1 181 ? -15.621 -1.221 13.926 1.00 93.50 181 VAL A C 1
ATOM 1424 O O . VAL A 1 181 ? -14.952 -1.459 12.922 1.00 93.50 181 VAL A O 1
ATOM 1427 N N . ALA A 1 182 ? -15.720 -2.095 14.931 1.00 93.62 182 ALA A N 1
ATOM 1428 C CA . ALA A 1 182 ? -15.051 -3.396 14.925 1.00 93.62 182 ALA A CA 1
ATOM 1429 C C . ALA A 1 182 ? -15.551 -4.303 13.787 1.00 93.62 182 ALA A C 1
ATOM 1431 O O . ALA A 1 182 ? -14.736 -4.887 13.079 1.00 93.62 182 ALA A O 1
ATOM 1432 N N . GLU A 1 183 ? -16.861 -4.362 13.551 1.00 93.81 183 GLU A N 1
ATOM 1433 C CA . GLU A 1 183 ? -17.464 -5.134 12.455 1.00 93.81 183 GLU A CA 1
ATOM 1434 C C . GLU A 1 183 ? -17.056 -4.586 11.078 1.00 93.81 183 GLU A C 1
ATOM 1436 O O . GLU A 1 183 ? -16.654 -5.341 10.194 1.00 93.81 183 GLU A O 1
ATOM 1441 N N . ARG A 1 184 ? -17.077 -3.257 10.894 1.00 93.50 184 ARG A N 1
ATOM 1442 C CA . ARG A 1 184 ? -16.655 -2.620 9.633 1.00 93.50 184 ARG A CA 1
ATOM 1443 C C . ARG A 1 184 ? -15.146 -2.722 9.381 1.00 93.50 184 ARG A C 1
ATOM 1445 O O . ARG A 1 184 ? -14.718 -2.656 8.225 1.00 93.50 184 ARG A O 1
ATOM 1452 N N . SER A 1 185 ? -14.341 -2.907 10.432 1.00 93.56 185 SER A N 1
ATOM 1453 C CA . SER A 1 185 ? -12.878 -2.936 10.330 1.00 93.56 185 SER A CA 1
ATOM 1454 C C . SER A 1 185 ? -12.354 -4.032 9.402 1.00 93.56 185 SER A C 1
ATOM 1456 O O . SER A 1 185 ? -11.362 -3.807 8.712 1.00 93.56 185 SER A O 1
ATOM 1458 N N . GLU A 1 186 ? -13.032 -5.180 9.304 1.00 92.06 186 GLU A N 1
ATOM 1459 C CA . GLU A 1 186 ? -12.641 -6.250 8.380 1.00 92.06 186 GLU A CA 1
ATOM 1460 C C . GLU A 1 186 ? -12.659 -5.765 6.926 1.00 92.06 186 GLU A C 1
ATOM 1462 O O . GLU A 1 186 ? -11.673 -5.919 6.199 1.00 92.06 186 GLU A O 1
ATOM 1467 N N . GLY A 1 187 ? -13.751 -5.108 6.524 1.00 93.12 187 GLY A N 1
ATOM 1468 C CA . GLY A 1 187 ? -13.903 -4.547 5.186 1.00 93.12 187 GLY A CA 1
ATOM 1469 C C . GLY A 1 187 ? -12.884 -3.445 4.904 1.00 93.12 187 GLY A C 1
ATOM 1470 O O . GLY A 1 187 ? -12.260 -3.440 3.842 1.00 93.12 187 GLY A O 1
ATOM 1471 N N . TRP A 1 188 ? -12.656 -2.543 5.863 1.00 94.25 188 TRP A N 1
ATOM 1472 C CA . TRP A 1 188 ? -11.679 -1.460 5.713 1.00 94.25 188 TRP A CA 1
ATOM 1473 C C . TRP A 1 188 ? -10.251 -1.979 5.562 1.00 94.25 188 TRP A C 1
ATOM 1475 O O . TRP A 1 188 ? -9.544 -1.567 4.639 1.00 94.25 188 TRP A O 1
ATOM 1485 N N . LEU A 1 189 ? -9.838 -2.910 6.427 1.00 93.31 189 LEU A N 1
ATOM 1486 C CA . LEU A 1 189 ? -8.514 -3.528 6.377 1.00 93.31 189 LEU A CA 1
ATOM 1487 C C . LEU A 1 189 ? -8.348 -4.343 5.090 1.00 93.31 189 LEU A C 1
ATOM 1489 O O . LEU A 1 189 ? -7.342 -4.198 4.399 1.00 93.31 189 LEU A O 1
ATOM 1493 N N . SER A 1 190 ? -9.349 -5.135 4.691 1.00 91.81 190 SER A N 1
ATOM 1494 C CA . SER A 1 190 ? -9.268 -5.907 3.447 1.00 91.81 190 SER A CA 1
ATOM 1495 C C . SER A 1 190 ? -9.209 -5.020 2.201 1.00 91.81 190 SER A C 1
ATOM 1497 O O . SER A 1 190 ? -8.470 -5.329 1.266 1.00 91.81 190 SER A O 1
ATOM 1499 N N . ALA A 1 191 ? -9.968 -3.923 2.159 1.00 93.31 191 ALA A N 1
ATOM 1500 C CA . ALA A 1 191 ? -9.949 -2.996 1.031 1.00 93.31 191 ALA A CA 1
ATOM 1501 C C . ALA A 1 191 ? -8.629 -2.214 0.958 1.00 93.31 191 ALA A C 1
ATOM 1503 O O . ALA A 1 191 ? -8.083 -2.007 -0.127 1.00 93.31 191 ALA A O 1
ATOM 1504 N N . ALA A 1 192 ? -8.097 -1.782 2.103 1.00 93.62 192 ALA A N 1
ATOM 1505 C CA . ALA A 1 192 ? -6.781 -1.155 2.189 1.00 93.62 192 ALA A CA 1
ATOM 1506 C C . ALA A 1 192 ? -5.674 -2.113 1.733 1.00 93.62 192 ALA A C 1
ATOM 1508 O O . ALA A 1 192 ? -4.843 -1.727 0.911 1.00 93.62 192 ALA A O 1
ATOM 1509 N N . ARG A 1 193 ? -5.725 -3.378 2.172 1.00 90.06 193 ARG A N 1
ATOM 1510 C CA . ARG A 1 193 ? -4.798 -4.427 1.735 1.00 90.06 193 ARG A CA 1
ATOM 1511 C C . ARG A 1 193 ? -4.854 -4.638 0.226 1.00 90.06 193 ARG A C 1
ATOM 1513 O O . ARG A 1 193 ? -3.819 -4.578 -0.423 1.00 90.06 193 ARG A O 1
ATOM 1520 N N . GLY A 1 194 ? -6.049 -4.797 -0.346 1.00 91.25 194 GLY A N 1
ATOM 1521 C CA . GLY A 1 194 ? -6.211 -4.966 -1.793 1.00 91.25 194 GLY A CA 1
ATOM 1522 C C . GLY A 1 194 ? -5.675 -3.775 -2.596 1.00 91.25 194 GLY A C 1
ATOM 1523 O O . GLY A 1 194 ? -5.083 -3.959 -3.657 1.00 91.25 194 GLY A O 1
ATOM 1524 N N . ARG A 1 195 ? -5.816 -2.545 -2.080 1.00 93.38 195 ARG A N 1
ATOM 1525 C CA . ARG A 1 195 ? -5.180 -1.356 -2.675 1.00 93.38 195 ARG A CA 1
ATOM 1526 C C . ARG A 1 195 ? -3.656 -1.411 -2.561 1.00 93.38 195 ARG A C 1
ATOM 1528 O O . ARG A 1 195 ? -2.973 -1.165 -3.548 1.00 93.38 195 ARG A O 1
ATOM 1535 N N . GLY A 1 196 ? -3.121 -1.781 -1.400 1.00 92.50 196 GLY A N 1
ATOM 1536 C CA . GLY A 1 196 ? -1.681 -1.943 -1.195 1.00 92.50 196 GLY A CA 1
ATOM 1537 C C . GLY A 1 196 ? -1.054 -3.009 -2.104 1.00 92.50 196 GLY A C 1
ATOM 1538 O O . GLY A 1 196 ? -0.016 -2.766 -2.717 1.00 92.50 196 GLY A O 1
ATOM 1539 N N . GLU A 1 197 ? -1.716 -4.157 -2.258 1.00 90.94 197 GLU A N 1
ATOM 1540 C CA . GLU A 1 197 ? -1.307 -5.239 -3.163 1.00 90.94 197 GLU A CA 1
ATOM 1541 C C . GLU A 1 197 ? -1.290 -4.781 -4.622 1.00 90.94 197 GLU A C 1
ATOM 1543 O O . GLU A 1 197 ? -0.344 -5.075 -5.351 1.00 90.94 197 GLU A O 1
ATOM 1548 N N . ARG A 1 198 ? -2.282 -3.989 -5.047 1.00 92.50 198 ARG A N 1
ATOM 1549 C CA . ARG A 1 198 ? -2.274 -3.401 -6.393 1.00 92.50 198 ARG A CA 1
ATOM 1550 C C . ARG A 1 198 ? -1.104 -2.455 -6.618 1.00 92.50 198 ARG A C 1
ATOM 1552 O O . ARG A 1 198 ? -0.668 -2.359 -7.753 1.00 92.50 198 ARG A O 1
ATOM 1559 N N . ILE A 1 199 ? -0.601 -1.783 -5.580 1.00 93.50 199 ILE A N 1
ATOM 1560 C CA . ILE A 1 199 ? 0.512 -0.825 -5.675 1.00 93.50 199 ILE A CA 1
ATOM 1561 C C . ILE A 1 199 ? 1.869 -1.542 -5.691 1.00 93.50 199 ILE A C 1
ATOM 1563 O O . ILE A 1 199 ? 2.727 -1.213 -6.505 1.00 93.50 199 ILE A O 1
ATOM 1567 N N . ALA A 1 200 ? 2.099 -2.503 -4.794 1.00 90.56 200 ALA A N 1
ATOM 1568 C CA . ALA A 1 200 ? 3.432 -3.087 -4.602 1.00 90.56 200 ALA A CA 1
ATOM 1569 C C . ALA A 1 200 ? 3.438 -4.608 -4.345 1.00 90.56 200 ALA A C 1
ATOM 1571 O O . ALA A 1 200 ? 4.481 -5.163 -3.994 1.00 90.56 200 ALA A O 1
ATOM 1572 N N . GLY A 1 201 ? 2.312 -5.304 -4.513 1.00 89.06 201 GLY A N 1
ATOM 1573 C CA . GLY A 1 201 ? 2.178 -6.720 -4.156 1.00 89.06 201 GLY A CA 1
ATOM 1574 C C . GLY A 1 201 ? 2.555 -6.963 -2.692 1.00 89.06 201 GLY A C 1
ATOM 1575 O O . GLY A 1 201 ? 2.340 -6.109 -1.828 1.00 89.06 201 GLY A O 1
ATOM 1576 N N . VAL A 1 202 ? 3.227 -8.079 -2.404 1.00 86.44 202 VAL A N 1
ATOM 1577 C CA . VAL A 1 202 ? 3.724 -8.379 -1.044 1.00 86.44 202 VAL A CA 1
ATOM 1578 C C . VAL A 1 202 ? 4.849 -7.421 -0.602 1.00 86.44 202 VAL A C 1
ATOM 1580 O O . VAL A 1 202 ? 5.207 -7.377 0.575 1.00 86.44 202 VAL A O 1
ATOM 1583 N N . ALA A 1 203 ? 5.406 -6.587 -1.486 1.00 88.50 203 ALA A N 1
ATOM 1584 C CA . ALA A 1 203 ? 6.360 -5.559 -1.066 1.00 88.50 203 ALA A CA 1
ATOM 1585 C C . ALA A 1 203 ? 5.700 -4.406 -0.282 1.00 88.50 203 ALA A C 1
ATOM 1587 O O . ALA A 1 203 ? 6.412 -3.603 0.315 1.00 88.50 203 ALA A O 1
ATOM 1588 N N . VAL A 1 204 ? 4.362 -4.328 -0.228 1.00 90.38 204 VAL A N 1
ATOM 1589 C CA . VAL A 1 204 ? 3.655 -3.273 0.517 1.00 90.38 204 VAL A CA 1
ATOM 1590 C C . VAL A 1 204 ? 3.681 -3.465 2.038 1.00 90.38 204 VAL A C 1
ATOM 1592 O O . VAL A 1 204 ? 3.523 -2.497 2.777 1.00 90.38 204 VAL A O 1
ATOM 1595 N N . HIS A 1 205 ? 3.894 -4.690 2.531 1.00 87.88 205 HIS A N 1
ATOM 1596 C CA . HIS A 1 205 ? 3.734 -5.022 3.956 1.00 87.88 205 HIS A CA 1
ATOM 1597 C C . HIS A 1 205 ? 4.490 -4.116 4.935 1.00 87.88 205 HIS A C 1
ATOM 1599 O O . HIS A 1 205 ? 3.859 -3.652 5.884 1.00 87.88 205 HIS A O 1
ATOM 1605 N N . PRO A 1 206 ? 5.776 -3.777 4.709 1.00 89.38 206 PRO A N 1
ATOM 1606 C CA . PRO A 1 206 ? 6.505 -2.875 5.601 1.00 89.38 206 PRO A CA 1
ATOM 1607 C C . PRO A 1 206 ? 5.864 -1.487 5.763 1.00 89.38 206 PRO A C 1
ATOM 1609 O O . PRO A 1 206 ? 6.171 -0.786 6.722 1.00 89.38 206 PRO A O 1
ATOM 1612 N N . PHE A 1 207 ? 4.992 -1.088 4.834 1.00 90.94 207 PHE A N 1
ATOM 1613 C CA . PHE A 1 207 ? 4.290 0.196 4.825 1.00 90.94 207 PHE A CA 1
ATOM 1614 C C . PHE A 1 207 ? 2.820 0.062 5.250 1.00 90.94 207 PHE A C 1
ATOM 1616 O O . PHE A 1 207 ? 2.264 0.956 5.881 1.00 90.94 207 PHE A O 1
ATOM 1623 N N . TYR A 1 208 ? 2.190 -1.076 4.955 1.00 91.81 208 TYR A N 1
ATOM 1624 C CA . TYR A 1 208 ? 0.821 -1.371 5.374 1.00 91.81 208 TYR A CA 1
ATOM 1625 C C . TYR A 1 208 ? 0.723 -1.698 6.869 1.00 91.81 208 TYR A C 1
ATOM 1627 O O . TYR A 1 208 ? -0.093 -1.097 7.569 1.00 91.81 208 TYR A O 1
ATOM 1635 N N . ASP A 1 209 ? 1.573 -2.588 7.385 1.00 90.25 209 ASP A N 1
ATOM 1636 C CA . ASP A 1 209 ? 1.480 -3.077 8.767 1.00 90.25 209 ASP A CA 1
ATOM 1637 C C . ASP A 1 209 ? 1.550 -1.939 9.817 1.00 90.25 209 ASP A C 1
ATOM 1639 O O . ASP A 1 209 ? 0.744 -1.952 10.755 1.00 90.25 209 ASP A O 1
ATOM 1643 N N . PRO A 1 210 ? 2.405 -0.900 9.670 1.00 91.69 210 PRO A N 1
ATOM 1644 C CA . PRO A 1 210 ? 2.399 0.244 10.585 1.00 91.69 210 PRO A CA 1
ATOM 1645 C C . PRO A 1 210 ? 1.089 1.045 10.577 1.00 91.69 210 PRO A C 1
ATOM 1647 O O . PRO A 1 210 ? 0.671 1.531 11.626 1.00 91.69 210 PRO A O 1
ATOM 1650 N N . SER A 1 211 ? 0.411 1.160 9.428 1.00 93.56 211 SER A N 1
ATOM 1651 C CA . SER A 1 211 ? -0.886 1.854 9.345 1.00 93.56 211 SER A CA 1
ATOM 1652 C C . SER A 1 211 ? -1.999 1.081 10.063 1.00 93.56 211 SER A C 1
ATOM 1654 O O . SER A 1 211 ? -2.831 1.676 10.750 1.00 93.56 211 SER A O 1
ATOM 1656 N N . VAL A 1 212 ? -1.964 -0.256 9.991 1.00 93.00 212 VAL A N 1
ATOM 1657 C CA . VAL A 1 212 ? -2.864 -1.135 10.755 1.00 93.00 212 VAL A CA 1
ATOM 1658 C C . VAL A 1 212 ? -2.595 -1.014 12.252 1.00 93.00 212 VAL A C 1
ATOM 1660 O O . VAL A 1 212 ? -3.539 -0.962 13.042 1.00 93.00 212 VAL A O 1
ATOM 1663 N N . GLU A 1 213 ? -1.327 -0.933 12.659 1.00 93.00 213 GLU A N 1
ATOM 1664 C CA . GLU A 1 213 ? -0.972 -0.732 14.066 1.00 93.00 213 GLU A CA 1
ATOM 1665 C C . GLU A 1 213 ? -1.455 0.622 14.591 1.00 93.00 213 GLU A C 1
ATOM 1667 O O . GLU A 1 213 ? -2.025 0.684 15.681 1.00 93.00 213 GLU A O 1
ATOM 1672 N N . ALA A 1 214 ? -1.293 1.696 13.815 1.00 94.38 214 ALA A N 1
ATOM 1673 C CA . ALA A 1 214 ? -1.785 3.021 14.182 1.00 94.38 214 ALA A CA 1
ATOM 1674 C C . ALA A 1 214 ? -3.312 3.030 14.370 1.00 94.38 214 ALA A C 1
ATOM 1676 O O . ALA A 1 214 ? -3.805 3.513 15.392 1.00 94.38 214 ALA A O 1
ATOM 1677 N N . PHE A 1 215 ? -4.056 2.424 13.438 1.00 94.56 215 PHE A N 1
ATOM 1678 C CA . PHE A 1 215 ? -5.505 2.247 13.555 1.00 94.56 215 PHE A CA 1
ATOM 1679 C C . PHE A 1 215 ? -5.887 1.437 14.799 1.00 94.56 215 PHE A C 1
ATOM 1681 O O . PHE A 1 215 ? -6.709 1.868 15.607 1.00 94.56 215 PHE A O 1
ATOM 1688 N N . THR A 1 216 ? -5.250 0.283 14.996 1.00 94.19 216 THR A N 1
ATOM 1689 C CA . THR A 1 216 ? -5.551 -0.615 16.117 1.00 94.19 216 THR A CA 1
ATOM 1690 C C . THR A 1 216 ? -5.248 0.047 17.462 1.00 94.19 216 THR A C 1
ATOM 1692 O O . THR A 1 216 ? -6.021 -0.083 18.411 1.00 94.19 216 THR A O 1
ATOM 1695 N N . SER A 1 217 ? -4.153 0.804 17.543 1.00 95.44 217 SER A N 1
ATOM 1696 C CA . SER A 1 217 ? -3.790 1.605 18.712 1.00 95.44 217 SER A CA 1
ATOM 1697 C C . SER A 1 217 ? -4.825 2.701 19.001 1.00 95.44 217 SER A C 1
ATOM 1699 O O . SER A 1 217 ? -5.239 2.875 20.149 1.00 95.44 217 SER A O 1
ATOM 1701 N N . ALA A 1 218 ? -5.322 3.394 17.970 1.00 94.94 218 ALA A N 1
ATOM 1702 C CA . ALA A 1 218 ? -6.375 4.397 18.124 1.00 94.94 218 ALA A CA 1
ATOM 1703 C C . ALA A 1 218 ? -7.686 3.787 18.651 1.00 94.94 218 ALA A C 1
ATOM 1705 O O . ALA A 1 218 ? -8.263 4.304 19.611 1.00 94.94 218 ALA A O 1
ATOM 1706 N N . VAL A 1 219 ? -8.117 2.646 18.103 1.00 94.31 219 VAL A N 1
ATOM 1707 C CA . VAL A 1 219 ? -9.311 1.931 18.587 1.00 94.31 219 VAL A CA 1
ATOM 1708 C C . VAL A 1 219 ? -9.116 1.419 20.016 1.00 94.31 219 VAL A C 1
ATOM 1710 O O . VAL A 1 219 ? -10.006 1.571 20.852 1.00 94.31 219 VAL A O 1
ATOM 1713 N N . LEU A 1 220 ? -7.937 0.884 20.349 1.00 95.56 220 LEU A N 1
ATOM 1714 C CA . LEU A 1 220 ? -7.600 0.479 21.716 1.00 95.56 220 LEU A CA 1
ATOM 1715 C C . LEU A 1 220 ? -7.710 1.652 22.705 1.00 95.56 220 LEU A C 1
ATOM 1717 O O . LEU A 1 220 ? -8.225 1.478 23.812 1.00 95.56 220 LEU A O 1
ATOM 1721 N N . ASN A 1 221 ? -7.264 2.849 22.324 1.00 94.88 221 ASN A N 1
ATOM 1722 C CA . ASN A 1 221 ? -7.390 4.043 23.163 1.00 94.88 221 ASN A CA 1
ATOM 1723 C C . ASN A 1 221 ? -8.860 4.427 23.395 1.00 94.88 221 ASN A C 1
ATOM 1725 O O . ASN A 1 221 ? -9.235 4.757 24.521 1.00 94.88 221 ASN A O 1
ATOM 1729 N N . LEU A 1 222 ? -9.711 4.317 22.370 1.00 93.88 222 LEU A N 1
ATOM 1730 C CA . LEU A 1 222 ? -11.154 4.539 22.508 1.00 93.88 222 LEU A CA 1
ATOM 1731 C C . LEU A 1 222 ? -11.797 3.506 23.445 1.00 93.88 222 LEU A C 1
ATOM 1733 O O . LEU A 1 222 ? -12.504 3.885 24.379 1.00 93.88 222 LEU A O 1
ATOM 1737 N N . ILE A 1 223 ? -11.495 2.216 23.257 1.00 94.81 223 ILE A N 1
ATOM 1738 C CA . ILE A 1 223 ? -12.007 1.122 24.098 1.00 94.81 223 ILE A CA 1
ATOM 1739 C C . ILE A 1 223 ? -11.575 1.307 25.555 1.00 94.81 223 ILE A C 1
ATOM 1741 O O . ILE A 1 223 ? -12.392 1.197 26.468 1.00 94.81 223 ILE A O 1
ATOM 1745 N N . THR A 1 224 ? -10.298 1.600 25.802 1.00 95.06 224 THR A N 1
ATOM 1746 C CA . THR A 1 224 ? -9.772 1.754 27.168 1.00 95.06 224 THR A CA 1
ATOM 1747 C C . THR A 1 224 ? -10.321 2.997 27.864 1.00 95.06 224 THR A C 1
ATOM 1749 O O . THR A 1 224 ? -10.658 2.926 29.047 1.00 95.06 224 THR A O 1
ATOM 1752 N N . SER A 1 225 ? -10.471 4.113 27.145 1.00 94.31 225 SER A N 1
ATOM 1753 C CA . SER A 1 225 ? -11.137 5.317 27.657 1.00 94.31 225 SER A CA 1
ATOM 1754 C C . SER A 1 225 ? -12.590 5.026 28.043 1.00 94.31 225 SER A C 1
ATOM 1756 O O . SER A 1 225 ? -13.012 5.317 29.165 1.00 94.31 225 SER A O 1
ATOM 1758 N N . HIS A 1 226 ? -13.332 4.356 27.158 1.00 94.56 226 HIS A N 1
ATOM 1759 C CA . HIS A 1 226 ? -14.731 4.010 27.398 1.00 94.56 226 HIS A CA 1
ATOM 1760 C C . HIS A 1 226 ? -14.903 2.997 28.539 1.00 94.56 226 HIS A C 1
ATOM 1762 O O . HIS A 1 226 ? -15.774 3.154 29.390 1.00 94.56 226 HIS A O 1
ATOM 1768 N N . THR A 1 227 ? -13.996 2.024 28.654 1.00 95.00 227 THR A N 1
ATOM 1769 C CA . THR A 1 227 ? -13.959 1.073 29.781 1.00 95.00 227 THR A CA 1
ATOM 1770 C C . THR A 1 227 ? -13.895 1.802 31.127 1.00 95.00 227 THR A C 1
ATOM 1772 O O . THR A 1 227 ? -14.681 1.506 32.026 1.00 95.00 227 THR A O 1
ATOM 1775 N N . ARG A 1 228 ? -13.010 2.804 31.256 1.00 94.88 228 ARG A N 1
ATOM 1776 C CA . ARG A 1 228 ? -12.883 3.617 32.482 1.00 94.88 228 ARG A CA 1
ATOM 1777 C C . ARG A 1 228 ? -14.144 4.423 32.773 1.00 94.88 228 ARG A C 1
ATOM 1779 O O . ARG A 1 228 ? -14.507 4.602 33.933 1.00 94.88 228 ARG A O 1
ATOM 1786 N N . ARG A 1 229 ? -14.815 4.911 31.728 1.00 93.88 229 ARG A N 1
ATOM 1787 C CA . ARG A 1 229 ? -16.072 5.656 31.847 1.00 93.88 229 ARG A CA 1
ATOM 1788 C C . ARG A 1 229 ? -17.196 4.770 32.391 1.00 93.88 229 ARG A C 1
ATOM 1790 O O . ARG A 1 229 ? -17.868 5.164 33.341 1.00 93.88 229 ARG A O 1
ATOM 1797 N N . ILE A 1 230 ? -17.343 3.561 31.843 1.00 92.56 230 ILE A N 1
ATOM 1798 C CA . ILE A 1 230 ? -18.306 2.558 32.321 1.00 92.56 230 ILE A CA 1
ATOM 1799 C C . ILE A 1 230 ? -18.022 2.205 33.786 1.00 92.56 230 ILE A C 1
ATOM 1801 O O . ILE A 1 230 ? -18.935 2.218 34.612 1.00 92.56 230 ILE A O 1
ATOM 1805 N N . GLU A 1 231 ? -16.758 1.929 34.118 1.00 92.94 231 GLU A N 1
ATOM 1806 C CA . GLU A 1 231 ? -16.334 1.595 35.479 1.00 92.94 231 GLU A CA 1
ATOM 1807 C C . GLU A 1 231 ? -16.621 2.734 36.467 1.00 92.94 231 GLU A C 1
ATOM 1809 O O . GLU A 1 231 ? -17.192 2.501 37.531 1.00 92.94 231 GLU A O 1
ATOM 1814 N N . SER A 1 232 ? -16.302 3.978 36.103 1.00 92.12 232 SER A N 1
ATOM 1815 C CA . SER A 1 232 ? -16.566 5.152 36.938 1.00 92.12 232 SER A CA 1
ATOM 1816 C C . SER A 1 232 ? -18.062 5.341 37.218 1.00 92.12 232 SER A C 1
ATOM 1818 O O . SER A 1 232 ? -18.446 5.557 38.370 1.00 92.12 232 SER A O 1
ATOM 1820 N N . GLN A 1 233 ? -18.918 5.198 36.201 1.00 89.62 233 GLN A N 1
ATOM 1821 C CA . GLN A 1 233 ? -20.370 5.316 36.363 1.00 89.62 233 GLN A CA 1
ATOM 1822 C C . GLN A 1 233 ? -20.954 4.177 37.210 1.00 89.62 233 GLN A C 1
ATOM 1824 O O . GLN A 1 233 ? -21.839 4.411 38.041 1.00 89.62 233 GLN A O 1
ATOM 1829 N N . PHE A 1 234 ? -20.425 2.961 37.060 1.00 89.06 234 PHE A N 1
ATOM 1830 C CA . PHE A 1 234 ? -20.777 1.831 37.914 1.00 89.06 234 PHE A CA 1
ATOM 1831 C C . PHE A 1 234 ? -20.399 2.101 39.377 1.00 89.06 234 PHE A C 1
ATOM 1833 O O . PHE A 1 234 ? -21.272 2.080 40.243 1.00 89.06 234 PHE A O 1
ATOM 1840 N N . LEU A 1 235 ? -19.135 2.432 39.657 1.00 88.19 235 LEU A N 1
ATOM 1841 C CA . LEU A 1 235 ? -18.657 2.694 41.019 1.00 88.19 235 LEU A CA 1
ATOM 1842 C C . LEU A 1 235 ? -19.394 3.867 41.678 1.00 88.19 235 LEU A C 1
ATOM 1844 O O . LEU A 1 235 ? -19.716 3.796 42.863 1.00 88.19 235 LEU A O 1
ATOM 1848 N N . SER A 1 236 ? -19.722 4.915 40.914 1.00 86.88 236 SER A N 1
ATOM 1849 C CA . SER A 1 236 ? -20.537 6.034 41.400 1.00 86.88 236 SER A CA 1
ATOM 1850 C C . SER A 1 236 ? -21.969 5.616 41.746 1.00 86.88 236 SER A C 1
ATOM 1852 O O . SER A 1 236 ? -22.549 6.143 42.693 1.00 86.88 236 SER A O 1
ATOM 1854 N N . SER A 1 237 ? -22.555 4.683 40.996 1.00 83.62 237 SER A N 1
ATOM 1855 C CA . SER A 1 237 ? -23.899 4.167 41.284 1.00 83.62 237 SER A CA 1
ATOM 1856 C C . SER A 1 237 ? -23.904 3.306 42.548 1.00 83.62 237 SER A C 1
ATOM 1858 O O . SER A 1 237 ? -24.805 3.435 43.379 1.00 83.62 237 SER A O 1
ATOM 1860 N N . VAL A 1 238 ? -22.863 2.487 42.720 1.00 83.12 238 VAL A N 1
ATOM 1861 C CA . VAL A 1 238 ? -22.660 1.653 43.911 1.00 83.12 238 VAL A CA 1
ATOM 1862 C C . VAL A 1 238 ? -22.441 2.511 45.158 1.00 83.12 238 VAL A C 1
ATOM 1864 O O . VAL A 1 238 ? -23.076 2.265 46.181 1.00 83.12 238 VAL A O 1
ATOM 1867 N N . SER A 1 239 ? -21.599 3.548 45.086 1.00 81.25 239 SER A N 1
ATOM 1868 C CA . SER A 1 239 ? -21.345 4.446 46.223 1.00 81.25 239 SER A CA 1
ATOM 1869 C C . SER A 1 239 ? -22.568 5.283 46.609 1.00 81.25 239 SER A C 1
ATOM 1871 O O . SER A 1 239 ? -22.763 5.574 47.786 1.00 81.25 239 SER A O 1
ATOM 1873 N N . ALA A 1 240 ? -23.441 5.599 45.648 1.00 79.81 240 ALA A N 1
ATOM 1874 C CA . ALA A 1 240 ? -24.737 6.229 45.897 1.00 79.81 240 ALA A CA 1
ATOM 1875 C C . ALA A 1 240 ? -25.788 5.272 46.506 1.00 79.81 240 ALA A C 1
ATOM 1877 O O . ALA A 1 240 ? -26.943 5.665 46.680 1.00 79.81 240 ALA A O 1
ATOM 1878 N N . GLY A 1 241 ? -25.427 4.016 46.797 1.00 67.50 241 GLY A N 1
ATOM 1879 C CA . GLY A 1 241 ? -26.316 3.015 47.391 1.00 67.50 241 GLY A CA 1
ATOM 1880 C C . GLY A 1 241 ? -27.399 2.493 46.443 1.00 67.50 241 GLY A C 1
ATOM 1881 O O . GLY A 1 241 ? -28.343 1.835 46.887 1.00 67.50 241 GLY A O 1
ATOM 1882 N N . ARG A 1 242 ? -27.295 2.778 45.138 1.00 70.88 242 ARG A N 1
ATOM 1883 C CA . ARG A 1 242 ? -28.210 2.246 44.123 1.00 70.88 242 ARG A CA 1
ATOM 1884 C C . ARG A 1 242 ? -27.749 0.844 43.732 1.00 70.88 242 ARG A C 1
ATOM 1886 O O . ARG A 1 242 ? -26.555 0.613 43.563 1.00 70.88 242 ARG A O 1
ATOM 1893 N N . SER A 1 243 ? -28.683 -0.092 43.543 1.00 63.06 243 SER A N 1
ATOM 1894 C CA . SER A 1 243 ? -28.331 -1.402 42.985 1.00 63.06 243 SER A CA 1
ATOM 1895 C C . SER A 1 243 ? -27.953 -1.232 41.512 1.00 63.06 243 SER A C 1
ATOM 1897 O O . SER A 1 243 ? -28.826 -1.113 40.649 1.00 63.06 243 SER A O 1
ATOM 1899 N N . ALA A 1 244 ? -26.658 -1.204 41.219 1.00 64.81 244 ALA A N 1
ATOM 1900 C CA . ALA A 1 244 ? -26.156 -1.214 39.855 1.00 64.81 244 ALA A CA 1
ATOM 1901 C C . ALA A 1 244 ? -26.017 -2.677 39.418 1.00 64.81 244 ALA A C 1
ATOM 1903 O O . ALA A 1 244 ? -25.062 -3.352 39.781 1.00 64.81 244 ALA A O 1
ATOM 1904 N N . GLY A 1 245 ? -27.027 -3.189 38.715 1.00 64.00 245 GLY A N 1
ATOM 1905 C CA . GLY A 1 245 ? -27.080 -4.577 38.248 1.00 64.00 245 GLY A CA 1
ATOM 1906 C C . GLY A 1 245 ? -27.266 -4.678 36.738 1.00 64.00 245 GLY A C 1
ATOM 1907 O O . GLY A 1 245 ? -26.943 -3.752 35.998 1.00 64.00 245 GLY A O 1
ATOM 1908 N N . VAL A 1 246 ? -27.863 -5.783 36.285 1.00 63.12 246 VAL A N 1
ATOM 1909 C CA . VAL A 1 246 ? -28.190 -6.052 34.865 1.00 63.12 246 VAL A CA 1
ATOM 1910 C C . VAL A 1 246 ? -28.990 -4.918 34.210 1.00 63.12 246 VAL A C 1
ATOM 1912 O O . VAL A 1 246 ? -28.832 -4.665 33.023 1.00 63.12 246 VAL A O 1
ATOM 1915 N N . LEU A 1 247 ? -29.840 -4.239 34.987 1.00 68.88 247 LEU A N 1
ATOM 1916 C CA . LEU A 1 247 ? -30.698 -3.145 34.519 1.00 68.88 247 LEU A CA 1
ATOM 1917 C C . LEU A 1 247 ? -29.989 -1.780 34.470 1.00 68.88 247 LEU A C 1
ATOM 1919 O O . LEU A 1 247 ? -30.619 -0.795 34.107 1.00 68.88 247 LEU A O 1
ATOM 1923 N N . SER A 1 248 ? -28.716 -1.696 34.876 1.00 79.69 248 SER A N 1
ATOM 1924 C CA . SER A 1 248 ? -27.920 -0.473 34.720 1.00 79.69 248 SER A CA 1
ATOM 1925 C C . SER A 1 248 ? -27.301 -0.420 33.330 1.00 79.69 248 SER A C 1
ATOM 1927 O O . SER A 1 248 ? -26.827 -1.445 32.845 1.00 79.69 248 SER A O 1
ATOM 1929 N N . ASP A 1 249 ? -27.216 0.768 32.731 1.00 82.00 249 ASP A N 1
ATOM 1930 C CA . ASP A 1 249 ? -26.631 0.963 31.393 1.00 82.00 249 ASP A CA 1
ATOM 1931 C C . ASP A 1 249 ? -25.154 0.535 31.318 1.00 82.00 249 ASP A C 1
ATOM 1933 O O . ASP A 1 249 ? -24.644 0.185 30.253 1.00 82.00 249 ASP A O 1
ATOM 1937 N N . SER A 1 250 ? -24.468 0.473 32.466 1.00 87.31 250 SER A N 1
ATOM 1938 C CA . SER A 1 250 ? -23.081 0.018 32.583 1.00 87.31 250 SER A CA 1
ATOM 1939 C C . SER A 1 250 ? -22.891 -1.457 32.211 1.00 87.31 250 SER A C 1
ATOM 1941 O O . SER A 1 250 ? -21.853 -1.811 31.651 1.00 87.31 250 SER A O 1
ATOM 1943 N N . PHE A 1 251 ? -23.864 -2.328 32.503 1.00 88.62 251 PHE A N 1
ATOM 1944 C CA . PHE A 1 251 ? -23.752 -3.758 32.201 1.00 88.62 251 PHE A CA 1
ATOM 1945 C C . PHE A 1 251 ? -23.804 -4.079 30.694 1.00 88.62 251 PHE A C 1
ATOM 1947 O O . PHE A 1 251 ? -22.848 -4.682 30.193 1.00 88.62 251 PHE A O 1
ATOM 1954 N N . PRO A 1 252 ? -24.856 -3.690 29.940 1.00 90.69 252 PRO A N 1
ATOM 1955 C CA . PRO A 1 252 ? -24.911 -3.947 28.509 1.00 90.69 252 PRO A CA 1
ATOM 1956 C C . PRO A 1 252 ? -23.805 -3.191 27.764 1.00 90.69 252 PRO A C 1
ATOM 1958 O O . PRO A 1 252 ? -23.249 -3.743 26.818 1.00 90.69 252 PRO A O 1
ATOM 1961 N N . ALA A 1 253 ? -23.402 -1.997 28.220 1.00 91.69 253 ALA A N 1
ATOM 1962 C CA . ALA A 1 253 ? -22.250 -1.290 27.660 1.00 91.69 253 ALA A CA 1
ATOM 1963 C C . ALA A 1 253 ? -20.950 -2.109 27.788 1.00 91.69 253 ALA A C 1
ATOM 1965 O O . ALA A 1 253 ? -20.247 -2.312 26.798 1.00 91.69 253 ALA A O 1
ATOM 1966 N N . ALA A 1 254 ? -20.656 -2.654 28.978 1.00 92.88 254 ALA A N 1
ATOM 1967 C CA . ALA A 1 254 ? -19.461 -3.473 29.199 1.00 92.88 254 ALA A CA 1
ATOM 1968 C C . ALA A 1 254 ? -19.445 -4.742 28.328 1.00 92.88 254 ALA A C 1
ATOM 1970 O O . ALA A 1 254 ? -18.400 -5.088 27.777 1.00 92.88 254 ALA A O 1
ATOM 1971 N N . LEU A 1 255 ? -20.590 -5.419 28.176 1.00 93.69 255 LEU A N 1
ATOM 1972 C CA . LEU A 1 255 ? -20.705 -6.612 27.330 1.00 93.69 255 LEU A CA 1
ATOM 1973 C C . LEU A 1 255 ? -20.531 -6.301 25.841 1.00 93.69 255 LEU A C 1
ATOM 1975 O O . LEU A 1 255 ? -19.787 -6.998 25.155 1.00 93.69 255 LEU A O 1
ATOM 1979 N N . VAL A 1 256 ? -21.196 -5.259 25.337 1.00 95.06 256 VAL A N 1
ATOM 1980 C CA . VAL A 1 256 ? -21.090 -4.865 23.925 1.00 95.06 256 VAL A CA 1
ATOM 1981 C C . VAL A 1 256 ? -19.656 -4.449 23.595 1.00 95.06 256 VAL A C 1
ATOM 1983 O O . VAL A 1 256 ? -19.127 -4.837 22.555 1.00 95.06 256 VAL A O 1
ATOM 1986 N N . LEU A 1 257 ? -18.990 -3.724 24.497 1.00 95.31 257 LEU A N 1
ATOM 1987 C CA . LEU A 1 257 ? -17.600 -3.316 24.307 1.00 95.31 257 LEU A CA 1
ATOM 1988 C C . LEU A 1 257 ? -16.618 -4.502 24.371 1.00 95.31 257 LEU A C 1
ATOM 1990 O O . LEU A 1 257 ? -15.631 -4.536 23.631 1.00 95.31 257 LEU A O 1
ATOM 1994 N N . GLU A 1 258 ? -16.886 -5.496 25.224 1.00 96.25 258 GLU A N 1
ATOM 1995 C CA . GLU A 1 258 ? -16.123 -6.751 25.251 1.00 96.25 258 GLU A CA 1
ATOM 1996 C C . GLU A 1 258 ? -16.248 -7.492 23.920 1.00 96.25 258 GLU A C 1
ATOM 1998 O O . GLU A 1 258 ? -15.232 -7.892 23.347 1.00 96.25 258 GLU A O 1
ATOM 2003 N N . HIS A 1 259 ? -17.473 -7.593 23.399 1.00 96.25 259 HIS A N 1
ATOM 2004 C CA . HIS A 1 259 ? -17.743 -8.215 22.110 1.00 96.25 259 HIS A CA 1
ATOM 2005 C C . HIS A 1 259 ? -17.045 -7.476 20.961 1.00 96.25 259 HIS A C 1
ATOM 2007 O O . HIS A 1 259 ? -16.358 -8.112 20.165 1.00 96.25 259 HIS A O 1
ATOM 2013 N N . ALA A 1 260 ? -17.110 -6.141 20.930 1.00 95.25 260 ALA A N 1
ATOM 2014 C CA . ALA A 1 260 ? -16.388 -5.322 19.954 1.00 95.25 260 ALA A CA 1
ATOM 2015 C C . ALA A 1 260 ? -14.876 -5.606 19.971 1.00 95.25 260 ALA A C 1
ATOM 2017 O O . ALA A 1 260 ? -14.239 -5.760 18.928 1.00 95.25 260 ALA A O 1
ATOM 2018 N N . THR A 1 261 ? -14.300 -5.739 21.170 1.00 95.94 261 THR A N 1
ATOM 2019 C CA . THR A 1 261 ? -12.878 -6.066 21.341 1.00 95.94 261 THR A CA 1
ATOM 2020 C C . THR A 1 261 ? -12.555 -7.473 20.827 1.00 95.94 261 THR A C 1
ATOM 2022 O O . THR A 1 261 ? -11.495 -7.681 20.238 1.00 95.94 261 THR A O 1
ATOM 2025 N N . ALA A 1 262 ? -13.449 -8.445 21.038 1.00 95.06 262 ALA A N 1
ATOM 2026 C CA . ALA A 1 262 ? -13.290 -9.806 20.532 1.00 95.06 262 ALA A CA 1
ATOM 2027 C C . ALA A 1 262 ? -13.336 -9.856 18.996 1.00 95.06 262 ALA A C 1
ATOM 2029 O O . ALA A 1 262 ? -12.413 -10.401 18.396 1.00 95.06 262 ALA A O 1
ATOM 2030 N N . VAL A 1 263 ? -14.329 -9.208 18.376 1.00 95.38 263 VAL A N 1
ATOM 2031 C CA . VAL A 1 263 ? -14.453 -9.107 16.911 1.00 95.38 263 VAL A CA 1
ATOM 2032 C C . VAL A 1 263 ? -13.185 -8.506 16.302 1.00 95.38 263 VAL A C 1
ATOM 2034 O O . VAL A 1 263 ? -12.611 -9.072 15.378 1.00 95.38 263 VAL A O 1
ATOM 2037 N N . LEU A 1 264 ? -12.673 -7.410 16.871 1.00 93.94 264 LEU A N 1
ATOM 2038 C CA . LEU A 1 264 ? -11.447 -6.778 16.378 1.00 93.94 264 LEU A CA 1
ATOM 2039 C C . LEU A 1 264 ? -10.218 -7.701 16.485 1.00 93.94 264 LEU A C 1
ATOM 2041 O O . LEU A 1 264 ? -9.375 -7.722 15.587 1.00 93.94 264 LEU A O 1
ATOM 2045 N N . LEU A 1 265 ? -10.099 -8.473 17.570 1.00 94.31 265 LEU A N 1
ATOM 2046 C CA . LEU A 1 265 ? -9.016 -9.447 17.739 1.00 94.31 265 LEU A CA 1
ATOM 2047 C C . LEU A 1 265 ? -9.076 -10.564 16.689 1.00 94.31 265 LEU A C 1
ATOM 2049 O O . LEU A 1 265 ? -8.021 -10.955 16.181 1.00 94.31 265 LEU A O 1
ATOM 2053 N N . ASP A 1 266 ? -10.274 -11.043 16.360 1.00 93.00 266 ASP A N 1
ATOM 2054 C CA . ASP A 1 266 ? -10.485 -12.078 15.345 1.00 93.00 266 ASP A CA 1
ATOM 2055 C C . ASP A 1 266 ? -10.150 -11.546 13.943 1.00 93.00 266 ASP A C 1
ATOM 2057 O O . ASP A 1 266 ? -9.381 -12.176 13.209 1.00 93.00 266 ASP A O 1
ATOM 2061 N N . THR A 1 267 ? -10.593 -10.327 13.614 1.00 91.50 267 THR A N 1
ATOM 2062 C CA . THR A 1 267 ? -10.238 -9.637 12.363 1.00 91.50 267 THR A CA 1
ATOM 2063 C C . THR A 1 267 ? -8.721 -9.505 12.200 1.00 91.50 267 THR A C 1
ATOM 2065 O O . THR A 1 267 ? -8.160 -9.838 11.152 1.00 91.50 267 THR A O 1
ATOM 2068 N N . LEU A 1 268 ? -8.014 -9.068 13.248 1.00 89.81 268 LEU A N 1
ATOM 2069 C CA . LEU A 1 268 ? -6.554 -8.913 13.222 1.00 89.81 268 LEU A CA 1
ATOM 2070 C C . LEU A 1 268 ? -5.810 -10.253 13.160 1.00 89.81 268 LEU A C 1
ATOM 2072 O O . LEU A 1 268 ? -4.697 -10.309 12.632 1.00 89.81 268 LEU A O 1
ATOM 2076 N N . ALA A 1 269 ? -6.393 -11.332 13.688 1.00 87.06 269 ALA A N 1
ATOM 2077 C CA . ALA A 1 269 ? -5.845 -12.675 13.538 1.00 87.06 269 ALA A CA 1
ATOM 2078 C C . ALA A 1 269 ? -5.969 -13.166 12.085 1.00 87.06 269 ALA A C 1
ATOM 2080 O O . ALA A 1 269 ? -4.990 -13.681 11.539 1.00 87.06 269 ALA A O 1
ATOM 2081 N N . GLY A 1 270 ? -7.115 -12.928 11.435 1.00 81.00 270 GLY A N 1
ATOM 2082 C CA . GLY A 1 270 ? -7.350 -13.275 10.028 1.00 81.00 270 GLY A CA 1
ATOM 2083 C C . GLY A 1 270 ? -6.384 -12.587 9.055 1.00 81.00 270 GLY A C 1
ATOM 2084 O O . GLY A 1 270 ? -5.918 -13.203 8.097 1.00 81.00 270 GLY A O 1
ATOM 2085 N N . GLN A 1 271 ? -5.985 -11.343 9.340 1.00 75.50 271 GLN A N 1
ATOM 2086 C CA . GLN A 1 271 ? -5.017 -10.597 8.519 1.00 75.50 271 GLN A CA 1
ATOM 2087 C C . GLN A 1 271 ? -3.599 -11.204 8.528 1.00 75.50 271 GLN A C 1
ATOM 2089 O O . GLN A 1 271 ? -2.830 -10.985 7.594 1.00 75.50 271 GLN A O 1
ATOM 2094 N N . ARG A 1 272 ? -3.228 -11.991 9.548 1.00 66.81 272 ARG A N 1
ATOM 2095 C CA . ARG A 1 272 ? -1.863 -12.543 9.693 1.00 66.81 272 ARG A CA 1
ATOM 2096 C C . ARG A 1 272 ? -1.608 -13.819 8.906 1.00 66.81 272 ARG A C 1
ATOM 2098 O O . ARG A 1 272 ? -0.450 -14.155 8.682 1.00 66.81 272 ARG A O 1
ATOM 2105 N N . ALA A 1 273 ? -2.656 -14.522 8.484 1.00 59.97 273 ALA A N 1
ATOM 2106 C CA . ALA A 1 273 ? -2.542 -15.784 7.752 1.00 59.97 273 ALA A CA 1
ATOM 2107 C C . ALA A 1 273 ? -2.087 -15.612 6.284 1.00 59.97 273 ALA A C 1
ATOM 2109 O O . ALA A 1 273 ? -2.088 -16.570 5.516 1.00 59.97 273 ALA A O 1
ATOM 2110 N N . TRP A 1 274 ? -1.707 -14.396 5.881 1.00 54.44 274 TRP A N 1
ATOM 2111 C CA . TRP A 1 274 ? -1.369 -14.053 4.504 1.00 54.44 274 TRP A CA 1
ATOM 2112 C C . TRP A 1 274 ? 0.059 -14.474 4.142 1.00 54.44 274 TRP A C 1
ATOM 2114 O O . TRP A 1 274 ? 1.039 -13.971 4.693 1.00 54.44 274 TRP A O 1
ATOM 2124 N N . GLY A 1 275 ? 0.139 -15.452 3.236 1.00 57.38 275 GLY A N 1
ATOM 2125 C CA . GLY A 1 275 ? 1.318 -16.255 2.920 1.00 57.38 275 GLY A CA 1
ATOM 2126 C C . GLY A 1 275 ? 2.373 -15.612 2.018 1.00 57.38 275 GLY A C 1
ATOM 2127 O O . GLY A 1 275 ? 2.287 -14.454 1.607 1.00 57.38 275 GLY A O 1
ATOM 2128 N N . GLU A 1 276 ? 3.410 -16.406 1.758 1.00 54.91 276 GLU A N 1
ATOM 2129 C CA . GLU A 1 276 ? 4.505 -16.120 0.836 1.00 54.91 276 GLU A CA 1
ATOM 2130 C C . GLU A 1 276 ? 4.006 -16.191 -0.615 1.00 54.91 276 GLU A C 1
ATOM 2132 O O . GLU A 1 276 ? 3.486 -17.217 -1.047 1.00 54.91 276 GLU A O 1
ATOM 2137 N N . GLU A 1 277 ? 4.170 -15.112 -1.383 1.00 58.56 277 GLU A N 1
ATOM 2138 C CA . GLU A 1 277 ? 4.027 -15.187 -2.841 1.00 58.56 277 GLU A CA 1
ATOM 2139 C C . GLU A 1 277 ? 5.083 -16.142 -3.421 1.00 58.56 277 GLU A C 1
ATOM 2141 O O . GLU A 1 277 ? 6.248 -16.083 -2.997 1.00 58.56 277 GLU A O 1
ATOM 2146 N N . PRO A 1 278 ? 4.717 -16.993 -4.401 1.00 60.16 278 PRO A N 1
ATOM 2147 C CA . PRO A 1 278 ? 5.692 -17.792 -5.124 1.00 60.16 278 PRO A CA 1
ATOM 2148 C C . PRO A 1 278 ? 6.724 -16.860 -5.755 1.00 60.16 278 PRO A C 1
ATOM 2150 O O . PRO A 1 278 ? 6.393 -15.808 -6.305 1.00 60.16 278 PRO A O 1
ATOM 2153 N N . LYS A 1 279 ? 7.999 -17.235 -5.645 1.00 64.88 279 LYS A N 1
ATOM 2154 C CA . LYS A 1 279 ? 9.090 -16.447 -6.212 1.00 64.88 279 LYS A CA 1
ATOM 2155 C C . LYS A 1 279 ? 8.867 -16.336 -7.727 1.00 64.88 279 LYS A C 1
ATOM 2157 O O . LYS A 1 279 ? 8.795 -17.379 -8.372 1.00 64.88 279 LYS A O 1
ATOM 2162 N N . PRO A 1 280 ? 8.754 -15.124 -8.293 1.00 67.50 280 PRO A N 1
ATOM 2163 C CA . PRO A 1 280 ? 8.512 -14.985 -9.719 1.00 67.50 280 PRO A CA 1
ATOM 2164 C C . PRO A 1 280 ? 9.718 -15.497 -10.509 1.00 67.50 280 PRO A C 1
ATOM 2166 O O . PRO A 1 280 ? 10.868 -15.243 -10.138 1.00 67.50 280 PRO A O 1
ATOM 2169 N N . ASP A 1 281 ? 9.445 -16.182 -11.620 1.00 70.00 281 ASP A N 1
ATOM 2170 C CA . ASP A 1 281 ? 10.481 -16.723 -12.508 1.00 70.00 281 ASP A CA 1
ATOM 2171 C C . ASP A 1 281 ? 11.299 -15.606 -13.187 1.00 70.00 281 ASP A C 1
ATOM 2173 O O . ASP A 1 281 ? 12.472 -15.792 -13.513 1.00 70.00 281 ASP A O 1
ATOM 2177 N N . ASN A 1 282 ? 10.710 -14.411 -13.349 1.00 77.00 282 ASN A N 1
ATOM 2178 C CA . ASN A 1 282 ? 11.342 -13.255 -13.985 1.00 77.00 282 ASN A CA 1
ATOM 2179 C C . ASN A 1 282 ? 11.758 -12.182 -12.950 1.00 77.00 282 ASN A C 1
ATOM 2181 O O . ASN A 1 282 ? 10.902 -11.682 -12.213 1.00 77.00 282 ASN A O 1
ATOM 2185 N N . PRO A 1 283 ? 13.038 -11.747 -12.915 1.00 81.31 283 PRO A N 1
ATOM 2186 C CA . PRO A 1 283 ? 13.516 -10.729 -11.975 1.00 81.31 283 PRO A CA 1
ATOM 2187 C C . PRO A 1 283 ? 12.861 -9.349 -12.143 1.00 81.31 283 PRO A C 1
ATOM 2189 O O . PRO A 1 283 ? 12.908 -8.563 -11.201 1.00 81.31 283 PRO A O 1
ATOM 2192 N N . LEU A 1 284 ? 12.271 -9.042 -13.305 1.00 82.56 284 LEU A N 1
ATOM 2193 C CA . LEU A 1 284 ? 11.523 -7.797 -13.533 1.00 82.56 284 LEU A CA 1
ATOM 2194 C C . LEU A 1 284 ? 10.166 -7.776 -12.817 1.00 82.56 284 LEU A C 1
ATOM 2196 O O . LEU A 1 284 ? 9.618 -6.703 -12.586 1.00 82.56 284 LEU A O 1
ATOM 2200 N N . LEU A 1 285 ? 9.644 -8.948 -12.450 1.00 85.00 285 LEU A N 1
ATOM 2201 C CA . LEU A 1 285 ? 8.389 -9.100 -11.712 1.00 85.00 285 LEU A CA 1
ATOM 2202 C C . LEU A 1 285 ? 8.621 -9.222 -10.197 1.00 85.00 285 LEU A C 1
ATOM 2204 O O . LEU A 1 285 ? 7.671 -9.213 -9.418 1.00 85.00 285 LEU A O 1
ATOM 2208 N N . ASP A 1 286 ? 9.880 -9.313 -9.754 1.00 86.38 286 ASP A N 1
ATOM 2209 C CA . ASP A 1 286 ? 10.241 -9.382 -8.336 1.00 86.38 286 ASP A CA 1
ATOM 2210 C C . ASP A 1 286 ? 10.167 -7.995 -7.675 1.00 86.38 286 ASP A C 1
ATOM 2212 O O . ASP A 1 286 ? 11.179 -7.332 -7.415 1.00 86.38 286 ASP A O 1
ATOM 2216 N N . LEU A 1 287 ? 8.938 -7.564 -7.372 1.00 85.25 287 LEU A N 1
ATOM 2217 C CA . LEU A 1 287 ? 8.655 -6.285 -6.717 1.00 85.25 287 LEU A CA 1
ATOM 2218 C C . LEU A 1 287 ? 9.379 -6.140 -5.375 1.00 85.25 287 LEU A C 1
ATOM 2220 O O . LEU A 1 287 ? 9.799 -5.036 -5.032 1.00 85.25 287 LEU A O 1
ATOM 2224 N N . LYS A 1 288 ? 9.606 -7.232 -4.630 1.00 86.38 288 LYS A N 1
ATOM 2225 C CA . LYS A 1 288 ? 10.358 -7.176 -3.367 1.00 86.38 288 LYS A CA 1
ATOM 2226 C C . LYS A 1 288 ? 11.795 -6.731 -3.609 1.00 86.38 288 LYS A C 1
ATOM 2228 O O . LYS A 1 288 ? 12.294 -5.873 -2.890 1.00 86.38 288 LYS A O 1
ATOM 2233 N N . THR A 1 289 ? 12.471 -7.283 -4.612 1.00 86.56 289 THR A N 1
ATOM 2234 C CA . THR A 1 289 ? 13.868 -6.921 -4.912 1.00 86.56 289 THR A CA 1
ATOM 2235 C C . THR A 1 289 ? 14.006 -5.556 -5.597 1.00 86.56 289 THR A C 1
ATOM 2237 O O . THR A 1 289 ? 15.060 -4.913 -5.474 1.00 86.56 289 THR A O 1
ATOM 2240 N N . ILE A 1 290 ? 12.964 -5.122 -6.312 1.00 88.12 290 ILE A N 1
ATOM 2241 C CA . ILE A 1 290 ? 12.909 -3.837 -7.020 1.00 88.12 290 ILE A CA 1
ATOM 2242 C C . ILE A 1 290 ? 12.591 -2.683 -6.059 1.00 88.12 290 ILE A C 1
ATOM 2244 O O . ILE A 1 290 ? 13.289 -1.668 -6.071 1.00 88.12 290 ILE A O 1
ATOM 2248 N N . LEU A 1 291 ? 11.570 -2.838 -5.213 1.00 88.31 291 LEU A N 1
ATOM 2249 C CA . LEU A 1 291 ? 11.030 -1.754 -4.389 1.00 88.31 291 LEU A CA 1
ATOM 2250 C C . LEU A 1 291 ? 11.663 -1.684 -2.996 1.00 88.31 291 LEU A C 1
ATOM 2252 O O . LEU A 1 291 ? 11.841 -0.585 -2.478 1.00 88.31 291 LEU A O 1
ATOM 2256 N N . LEU A 1 292 ? 12.048 -2.815 -2.397 1.00 87.94 292 LEU A N 1
ATOM 2257 C CA . LEU A 1 292 ? 12.547 -2.844 -1.020 1.00 87.94 292 LEU A CA 1
ATOM 2258 C C . LEU A 1 292 ? 14.072 -2.879 -0.931 1.00 87.94 292 LEU A C 1
ATOM 2260 O O . LEU A 1 292 ? 14.776 -3.497 -1.735 1.00 87.94 292 LEU A O 1
ATOM 2264 N N . ASP A 1 293 ? 14.583 -2.268 0.134 1.00 84.75 293 ASP A N 1
ATOM 2265 C CA . ASP A 1 293 ? 15.973 -2.421 0.545 1.00 84.75 293 ASP A CA 1
ATOM 2266 C C . ASP A 1 293 ? 16.257 -3.772 1.197 1.00 84.75 293 ASP A C 1
ATOM 2268 O O . ASP A 1 293 ? 15.356 -4.526 1.561 1.00 84.75 293 ASP A O 1
ATOM 2272 N N . ALA A 1 294 ? 17.541 -4.127 1.298 1.00 79.38 294 ALA A N 1
ATOM 2273 C CA . ALA A 1 294 ? 17.960 -5.381 1.927 1.00 79.38 294 ALA A CA 1
ATOM 2274 C C . ALA A 1 294 ? 17.449 -5.507 3.370 1.00 79.38 294 ALA A C 1
ATOM 2276 O O . ALA A 1 294 ? 16.977 -6.575 3.742 1.00 79.38 294 ALA A O 1
ATOM 2277 N N . GLU A 1 295 ? 17.464 -4.410 4.124 1.00 76.38 295 GLU A N 1
ATOM 2278 C CA . GLU A 1 295 ? 16.995 -4.359 5.510 1.00 76.38 295 GLU A CA 1
ATOM 2279 C C . GLU A 1 295 ? 15.480 -4.575 5.602 1.00 76.38 295 GLU A C 1
ATOM 2281 O O . GLU A 1 295 ? 15.018 -5.433 6.348 1.00 76.38 295 GLU A O 1
ATOM 2286 N N . MET A 1 296 ? 14.698 -3.883 4.764 1.00 75.88 296 MET A N 1
ATOM 2287 C CA . MET A 1 296 ? 13.232 -3.989 4.764 1.00 75.88 296 MET A CA 1
ATOM 2288 C C . MET A 1 296 ? 12.730 -5.371 4.327 1.00 75.88 296 MET A C 1
ATOM 2290 O O . MET A 1 296 ? 11.656 -5.796 4.741 1.00 75.88 296 MET A O 1
ATOM 2294 N N . ARG A 1 297 ? 13.513 -6.101 3.521 1.00 75.19 297 ARG A N 1
ATOM 2295 C CA . ARG A 1 297 ? 13.203 -7.484 3.118 1.00 75.19 297 ARG A CA 1
ATOM 2296 C C . ARG A 1 297 ? 13.379 -8.503 4.244 1.00 75.19 297 ARG A C 1
ATOM 2298 O O . ARG A 1 297 ? 12.847 -9.602 4.129 1.00 75.19 297 ARG A O 1
ATOM 2305 N N . GLN A 1 298 ? 14.134 -8.165 5.289 1.00 68.25 298 GLN A N 1
ATOM 2306 C CA . GLN A 1 298 ? 14.459 -9.070 6.394 1.00 68.25 298 GLN A CA 1
ATOM 2307 C C . GLN A 1 298 ? 13.612 -8.828 7.649 1.00 68.25 298 GLN A C 1
ATOM 2309 O O . GLN A 1 298 ? 13.735 -9.592 8.603 1.00 68.25 298 GLN A O 1
ATOM 2314 N N . VAL A 1 299 ? 12.759 -7.794 7.668 1.00 65.75 299 VAL A N 1
ATOM 2315 C CA . VAL A 1 299 ? 11.947 -7.454 8.845 1.00 65.75 299 VAL A CA 1
ATOM 2316 C C . VAL A 1 299 ? 10.945 -8.583 9.127 1.00 65.75 299 VAL A C 1
ATOM 2318 O O . VAL A 1 299 ? 10.060 -8.831 8.302 1.00 65.75 299 VAL A O 1
ATOM 2321 N N . PRO A 1 300 ? 11.051 -9.276 10.278 1.00 63.31 300 PRO A N 1
ATOM 2322 C CA . PRO A 1 300 ? 10.111 -10.326 10.634 1.00 63.31 300 PRO A CA 1
ATOM 2323 C C . PRO A 1 300 ? 8.728 -9.729 10.884 1.00 63.31 300 PRO A C 1
ATOM 2325 O O . PRO A 1 300 ? 8.596 -8.713 11.570 1.00 63.31 300 PRO A O 1
ATOM 2328 N N . ARG A 1 301 ? 7.685 -10.405 10.399 1.00 66.75 301 ARG A N 1
ATOM 2329 C CA . ARG A 1 301 ? 6.298 -10.074 10.741 1.00 66.75 301 ARG A CA 1
ATOM 2330 C C . ARG A 1 301 ? 6.049 -10.407 12.210 1.00 66.75 301 ARG A C 1
ATOM 2332 O O . ARG A 1 301 ? 5.788 -11.557 12.561 1.00 66.75 301 ARG A O 1
ATOM 2339 N N . THR A 1 302 ? 6.172 -9.416 13.083 1.00 66.62 302 THR A N 1
ATOM 2340 C CA . THR A 1 302 ? 5.860 -9.568 14.506 1.00 66.62 302 THR A CA 1
ATOM 2341 C C . THR A 1 302 ? 4.419 -9.163 14.788 1.00 66.62 302 THR A C 1
ATOM 2343 O O . THR A 1 302 ? 3.789 -8.415 14.045 1.00 66.62 302 THR A O 1
ATOM 2346 N N . SER A 1 303 ? 3.861 -9.705 15.872 1.00 65.75 303 SER A N 1
ATOM 2347 C CA . SER A 1 303 ? 2.538 -9.299 16.335 1.00 65.75 303 SER A CA 1
ATOM 2348 C C . SER A 1 303 ? 2.562 -7.820 16.728 1.00 65.75 303 SER A C 1
ATOM 2350 O O . SER A 1 303 ? 3.316 -7.494 17.646 1.00 65.75 303 SER A O 1
ATOM 2352 N N . PRO A 1 304 ? 1.693 -6.965 16.160 1.00 73.88 304 PRO A N 1
ATOM 2353 C CA . PRO A 1 304 ? 1.513 -5.605 16.644 1.00 73.88 304 PRO A CA 1
ATOM 2354 C C . PRO A 1 304 ? 1.298 -5.540 18.171 1.00 73.88 304 PRO A C 1
ATOM 2356 O O . PRO A 1 304 ? 0.565 -6.384 18.715 1.00 73.88 304 PRO A O 1
ATOM 2359 N N . PRO A 1 305 ? 1.935 -4.590 18.887 1.00 82.19 305 PRO A N 1
ATOM 2360 C CA . PRO A 1 305 ? 1.836 -4.485 20.342 1.00 82.19 305 PRO A CA 1
ATOM 2361 C C . PRO A 1 305 ? 0.421 -4.113 20.807 1.00 82.19 305 PRO A C 1
ATOM 2363 O O . PRO A 1 305 ? -0.012 -4.580 21.869 1.00 82.19 305 PRO A O 1
ATOM 2366 N N . SER A 1 306 ? -0.340 -3.367 19.999 1.00 87.69 306 SER A N 1
ATOM 2367 C CA . SER A 1 306 ? -1.753 -3.060 20.252 1.00 87.69 306 SER A CA 1
ATOM 2368 C C . SER A 1 306 ? -2.621 -4.308 20.471 1.00 87.69 306 SER A C 1
ATOM 2370 O O . SER A 1 306 ? -3.518 -4.289 21.313 1.00 87.69 306 SER A O 1
ATOM 2372 N N . VAL A 1 307 ? -2.309 -5.441 19.829 1.00 90.44 307 VAL A N 1
ATOM 2373 C CA . VAL A 1 307 ? -3.060 -6.701 19.991 1.00 90.44 307 VAL A CA 1
ATOM 2374 C C . VAL A 1 307 ? -2.945 -7.257 21.408 1.00 90.44 307 VAL A C 1
ATOM 2376 O O . VAL A 1 307 ? -3.923 -7.757 21.965 1.00 90.44 307 VAL A O 1
ATOM 2379 N N . ALA A 1 308 ? -1.775 -7.140 22.041 1.00 91.25 308 ALA A N 1
ATOM 2380 C CA . ALA A 1 308 ? -1.629 -7.496 23.451 1.00 91.25 308 ALA A CA 1
ATOM 2381 C C . ALA A 1 308 ? -2.401 -6.524 24.363 1.00 91.25 308 ALA A C 1
ATOM 2383 O O . ALA A 1 308 ? -2.918 -6.923 25.407 1.00 91.25 308 ALA A O 1
ATOM 2384 N N . GLY A 1 309 ? -2.504 -5.251 23.971 1.00 93.00 309 GLY A N 1
ATOM 2385 C CA . GLY A 1 309 ? -3.364 -4.264 24.625 1.00 93.00 309 GLY A CA 1
ATOM 2386 C C . GLY A 1 309 ? -4.848 -4.629 24.552 1.00 93.00 309 GLY A C 1
ATOM 2387 O O . GLY A 1 309 ? -5.511 -4.662 25.585 1.00 93.00 309 GLY A O 1
ATOM 2388 N N . LEU A 1 310 ? -5.346 -4.993 23.369 1.00 93.81 310 LEU A N 1
ATOM 2389 C CA . LEU A 1 310 ? -6.742 -5.388 23.154 1.00 93.81 310 LEU A CA 1
ATOM 2390 C C . LEU A 1 310 ? -7.125 -6.639 23.950 1.00 93.81 310 LEU A C 1
ATOM 2392 O O . LEU A 1 310 ? -8.182 -6.666 24.574 1.00 93.81 310 LEU A O 1
ATOM 2396 N N . ARG A 1 311 ? -6.249 -7.651 24.015 1.00 94.38 311 ARG A N 1
ATOM 2397 C CA . ARG A 1 311 ? -6.487 -8.838 24.862 1.00 94.38 311 ARG A CA 1
ATOM 2398 C C . ARG A 1 311 ? -6.672 -8.458 26.331 1.00 94.38 311 ARG A C 1
ATOM 2400 O O . ARG A 1 311 ? -7.628 -8.904 26.956 1.00 94.38 311 ARG A O 1
ATOM 2407 N N . ARG A 1 312 ? -5.807 -7.579 26.852 1.00 95.44 312 ARG A N 1
ATOM 2408 C CA . ARG A 1 312 ? -5.918 -7.069 28.227 1.00 95.44 312 ARG A CA 1
ATOM 2409 C C . ARG A 1 312 ? -7.211 -6.281 28.439 1.00 95.44 312 ARG A C 1
ATOM 2411 O O . ARG A 1 312 ? -7.888 -6.508 29.434 1.00 95.44 312 ARG A O 1
ATOM 2418 N N . ALA A 1 313 ? -7.572 -5.397 27.508 1.00 94.25 313 ALA A N 1
ATOM 2419 C CA . ALA A 1 313 ? -8.820 -4.635 27.578 1.00 94.25 313 ALA A CA 1
ATOM 2420 C C . ALA A 1 313 ? -10.051 -5.559 27.611 1.00 94.25 313 ALA A C 1
ATOM 2422 O O . ALA A 1 313 ? -10.935 -5.371 28.445 1.00 94.25 313 ALA A O 1
ATOM 2423 N N . ARG A 1 314 ? -10.065 -6.614 26.785 1.00 95.62 314 ARG A N 1
ATOM 2424 C CA . ARG A 1 314 ? -11.122 -7.633 26.794 1.00 95.62 314 ARG A CA 1
ATOM 2425 C C . ARG A 1 314 ? -11.258 -8.306 28.160 1.00 95.62 314 ARG A C 1
ATOM 2427 O O . ARG A 1 314 ? -12.365 -8.446 28.671 1.00 95.62 314 ARG A O 1
ATOM 2434 N N . ASP A 1 315 ? -10.147 -8.720 28.766 1.00 95.56 315 ASP A N 1
ATOM 2435 C CA . ASP A 1 315 ? -10.166 -9.411 30.061 1.00 95.56 315 ASP A CA 1
ATOM 2436 C C . ASP A 1 315 ? -10.627 -8.488 31.207 1.00 95.56 315 ASP A C 1
ATOM 2438 O O . ASP A 1 315 ? -11.374 -8.920 32.095 1.00 95.56 315 ASP A O 1
ATOM 2442 N N . VAL A 1 316 ? -10.263 -7.201 31.154 1.00 95.00 316 VAL A N 1
ATOM 2443 C CA . VAL A 1 316 ? -10.781 -6.169 32.069 1.00 95.00 316 VAL A CA 1
ATOM 2444 C C . VAL A 1 316 ? -12.293 -6.019 31.908 1.00 95.00 316 VAL A C 1
ATOM 2446 O O . VAL A 1 316 ? -13.012 -6.066 32.904 1.00 95.00 316 VAL A O 1
ATOM 2449 N N . LEU A 1 317 ? -12.800 -5.926 30.677 1.00 94.00 317 LEU A N 1
ATOM 2450 C CA . LEU A 1 317 ? -14.235 -5.793 30.408 1.00 94.00 317 LEU A CA 1
ATOM 2451 C C . LEU A 1 317 ? -15.040 -7.015 30.860 1.00 94.00 317 LEU A C 1
ATOM 2453 O O . LEU A 1 317 ? -16.091 -6.861 31.482 1.00 94.00 317 LEU A O 1
ATOM 2457 N N . LYS A 1 318 ? -14.516 -8.231 30.652 1.00 92.88 318 LYS A N 1
ATOM 2458 C CA . LYS A 1 318 ? -15.116 -9.463 31.199 1.00 92.88 318 LYS A CA 1
ATOM 2459 C C . LYS A 1 318 ? -15.214 -9.423 32.719 1.00 92.88 318 LYS A C 1
ATOM 2461 O O . LYS A 1 318 ? -16.208 -9.872 33.290 1.00 92.88 318 LYS A O 1
ATOM 2466 N N . THR A 1 319 ? -14.174 -8.920 33.375 1.00 93.31 319 THR A N 1
ATOM 2467 C CA . THR A 1 319 ? -14.135 -8.806 34.835 1.00 93.31 319 THR A CA 1
ATOM 2468 C C . THR A 1 319 ? -15.127 -7.752 35.319 1.00 93.31 319 THR A C 1
ATOM 2470 O O . THR A 1 319 ? -15.925 -8.043 36.207 1.00 93.31 319 THR A O 1
ATOM 2473 N N . LEU A 1 320 ? -15.160 -6.583 34.677 1.00 91.06 320 LEU A N 1
ATOM 2474 C CA . LEU A 1 320 ? -16.099 -5.504 34.975 1.00 91.06 320 LEU A CA 1
ATOM 2475 C C . LEU A 1 320 ? -17.556 -5.963 34.828 1.00 91.06 320 LEU A C 1
ATOM 2477 O O . LEU A 1 320 ? -18.344 -5.793 35.754 1.00 91.06 320 LEU A O 1
ATOM 2481 N N . ALA A 1 321 ? -17.904 -6.625 33.722 1.00 90.25 321 ALA A N 1
ATOM 2482 C CA . ALA A 1 321 ? -19.250 -7.154 33.502 1.00 90.25 321 ALA A CA 1
ATOM 2483 C C . ALA A 1 321 ? -19.672 -8.143 34.605 1.00 90.25 321 ALA A C 1
ATOM 2485 O O . ALA A 1 321 ? -20.794 -8.075 35.106 1.00 90.25 321 ALA A O 1
ATOM 2486 N N . ARG A 1 322 ? -18.766 -9.031 35.044 1.00 89.56 322 ARG A N 1
ATOM 2487 C CA . ARG A 1 322 ? -19.023 -9.951 36.168 1.00 89.56 322 ARG A CA 1
ATOM 2488 C C . ARG A 1 322 ? -19.222 -9.216 37.492 1.00 89.56 322 ARG A C 1
ATOM 2490 O O . ARG A 1 322 ? -20.094 -9.612 38.261 1.00 89.56 322 ARG A O 1
ATOM 2497 N N . SER A 1 323 ? -18.442 -8.173 37.760 1.00 86.88 323 SER A N 1
ATOM 2498 C CA . SER A 1 323 ? -18.588 -7.354 38.969 1.00 86.88 323 SER A CA 1
ATOM 2499 C C . SER A 1 323 ? -19.930 -6.621 38.995 1.00 86.88 323 SER A C 1
ATOM 2501 O O . SER A 1 323 ? -20.613 -6.642 40.016 1.00 86.88 323 SER A O 1
ATOM 2503 N N . ILE A 1 324 ? -20.358 -6.054 37.861 1.00 86.25 324 ILE A N 1
ATOM 2504 C CA . ILE A 1 324 ? -21.669 -5.399 37.741 1.00 86.25 324 ILE A CA 1
ATOM 2505 C C . ILE A 1 324 ? -22.806 -6.410 37.966 1.00 86.25 324 ILE A C 1
ATOM 2507 O O . ILE A 1 324 ? -23.768 -6.117 38.669 1.00 86.25 324 ILE A O 1
ATOM 2511 N N . LEU A 1 325 ? -22.683 -7.631 37.433 1.00 86.25 325 LEU A N 1
ATOM 2512 C CA . LEU A 1 325 ? -23.670 -8.698 37.651 1.00 86.25 325 LEU A CA 1
ATOM 2513 C C . LEU A 1 325 ? -23.802 -9.130 39.111 1.00 86.25 325 LEU A C 1
ATOM 2515 O O . LEU A 1 325 ? -24.900 -9.474 39.545 1.00 86.25 325 LEU A O 1
ATOM 2519 N N . ARG A 1 326 ? -22.690 -9.171 39.849 1.00 84.75 326 ARG A N 1
ATOM 2520 C CA . ARG A 1 326 ? -22.657 -9.651 41.238 1.00 84.75 326 ARG A CA 1
ATOM 2521 C C . ARG A 1 326 ? -23.070 -8.590 42.251 1.00 84.75 326 ARG A C 1
ATOM 2523 O O . ARG A 1 326 ? -23.594 -8.951 43.300 1.00 84.75 326 ARG A O 1
ATOM 2530 N N . ASN A 1 327 ? -22.934 -7.309 41.914 1.00 81.25 327 ASN A N 1
ATOM 2531 C CA . ASN A 1 327 ? -23.213 -6.208 42.832 1.00 81.25 327 ASN A CA 1
ATOM 2532 C C . ASN A 1 327 ? -24.592 -6.272 43.525 1.00 81.25 327 ASN A C 1
ATOM 2534 O O . ASN A 1 327 ? -24.632 -6.090 44.741 1.00 81.25 327 ASN A O 1
ATOM 2538 N N . PRO A 1 328 ? -25.716 -6.587 42.845 1.00 76.50 328 PRO A N 1
ATOM 2539 C CA . PRO A 1 328 ? -27.007 -6.714 43.521 1.00 76.50 328 PRO A CA 1
ATOM 2540 C C . PRO A 1 328 ? -27.029 -7.802 44.604 1.00 76.50 328 PRO A C 1
ATOM 2542 O O . PRO A 1 328 ? -27.705 -7.634 45.616 1.00 76.50 328 PRO A O 1
ATOM 2545 N N . ILE A 1 329 ? -26.285 -8.895 44.401 1.00 75.56 329 ILE A N 1
ATOM 2546 C CA . ILE A 1 329 ? -26.159 -10.000 45.360 1.00 75.56 329 ILE A CA 1
ATOM 2547 C C . ILE A 1 329 ? -25.320 -9.542 46.554 1.00 75.56 329 ILE A C 1
ATOM 2549 O O . ILE A 1 329 ? -25.735 -9.717 47.695 1.00 75.56 329 ILE A O 1
ATOM 2553 N N . ASP A 1 330 ? -24.185 -8.892 46.298 1.00 74.00 330 ASP A N 1
ATOM 2554 C CA . ASP A 1 330 ? -23.286 -8.391 47.344 1.00 74.00 330 ASP A CA 1
ATOM 2555 C C . ASP A 1 330 ? -23.984 -7.348 48.239 1.00 74.00 330 ASP A C 1
ATOM 2557 O O . ASP A 1 330 ? -23.870 -7.388 49.463 1.00 74.00 330 ASP A O 1
ATOM 2561 N N . VAL A 1 331 ? -24.787 -6.458 47.643 1.00 69.62 331 VAL A N 1
ATOM 2562 C CA . VAL A 1 331 ? -25.594 -5.459 48.368 1.00 69.62 331 VAL A CA 1
ATOM 2563 C C . VAL A 1 331 ? -26.713 -6.105 49.195 1.00 69.62 331 VAL A C 1
ATOM 2565 O O . VAL A 1 331 ? -27.111 -5.548 50.218 1.00 69.62 331 VAL A O 1
ATOM 2568 N N . GLN A 1 332 ? -27.254 -7.251 48.773 1.00 66.44 332 GLN A N 1
ATOM 2569 C CA . GLN A 1 332 ? -28.251 -7.994 49.552 1.00 66.44 332 GLN A CA 1
ATOM 2570 C C . GLN A 1 332 ? -27.613 -8.807 50.682 1.00 66.44 332 GLN A C 1
ATOM 2572 O O . GLN A 1 332 ? -28.163 -8.834 51.779 1.00 66.44 332 GLN A O 1
ATOM 2577 N N . LEU A 1 333 ? -26.456 -9.428 50.441 1.00 71.06 333 LEU A N 1
ATOM 2578 C CA . LEU A 1 333 ? -25.723 -10.203 51.444 1.00 71.06 333 LEU A CA 1
ATOM 2579 C C . LEU A 1 333 ? -25.119 -9.318 52.541 1.00 71.06 333 LEU A C 1
ATOM 2581 O O . LEU A 1 333 ? -25.160 -9.705 53.700 1.00 71.06 333 LEU A O 1
ATOM 2585 N N . GLY A 1 334 ? -24.630 -8.117 52.215 1.00 59.75 334 GLY A N 1
ATOM 2586 C CA . GLY A 1 334 ? -24.075 -7.171 53.197 1.00 59.75 334 GLY A CA 1
ATOM 2587 C C . GLY A 1 334 ? -25.102 -6.484 54.110 1.00 59.75 334 GLY A C 1
ATOM 2588 O O . GLY A 1 334 ? -24.726 -5.625 54.903 1.00 59.75 334 GLY A O 1
ATOM 2589 N N . LYS A 1 335 ? -26.395 -6.808 53.974 1.00 57.50 335 LYS A N 1
ATOM 2590 C CA . LYS A 1 335 ? -27.479 -6.334 54.856 1.00 57.50 335 LYS A CA 1
ATOM 2591 C C . LYS A 1 335 ? -27.821 -7.319 55.983 1.00 57.50 335 LYS A C 1
ATOM 2593 O O . LYS A 1 335 ? -28.674 -6.986 56.805 1.00 57.50 335 LYS A O 1
ATOM 2598 N N . PHE A 1 336 ? -27.201 -8.500 55.993 1.00 45.03 336 PHE A N 1
ATOM 2599 C CA . PHE A 1 336 ? -27.283 -9.503 57.059 1.00 45.03 336 PHE A CA 1
ATOM 2600 C C . PHE A 1 336 ? -26.022 -9.468 57.925 1.00 45.03 336 PHE A C 1
ATOM 2602 O O . PHE A 1 336 ? -26.134 -9.863 59.105 1.00 45.03 336 PHE A O 1
#

Radius of gyration: 29.32 Å; chains: 1; bounding box: 72×36×95 Å